Protein AF-A0A835M8T8-F1 (afdb_monomer)

Organism: NCBI:txid261450

Mean predicted aligned error: 12.13 Å

Structure (mmCIF, N/CA/C/O backbone):
data_AF-A0A835M8T8-F1
#
_entry.id   AF-A0A835M8T8-F1
#
loop_
_atom_site.group_PDB
_atom_site.id
_atom_site.type_symbol
_atom_site.label_atom_id
_atom_site.label_alt_id
_atom_site.label_comp_id
_atom_site.label_asym_id
_atom_site.label_entity_id
_atom_site.label_seq_id
_atom_site.pdbx_PDB_ins_code
_atom_site.Cartn_x
_atom_site.Cartn_y
_atom_site.Cartn_z
_atom_site.occupancy
_atom_site.B_iso_or_equiv
_atom_site.auth_seq_id
_atom_site.auth_comp_id
_atom_site.auth_asym_id
_atom_site.auth_atom_id
_atom_site.pdbx_PDB_model_num
ATOM 1 N N . MET A 1 1 ? -33.492 -5.429 -25.763 1.00 31.67 1 MET A N 1
ATOM 2 C CA . MET A 1 1 ? -34.155 -5.190 -24.466 1.00 31.67 1 MET A CA 1
ATOM 3 C C . MET A 1 1 ? -33.951 -6.445 -23.640 1.00 31.67 1 MET A C 1
ATOM 5 O O . MET A 1 1 ? -34.663 -7.420 -23.834 1.00 31.67 1 MET A O 1
ATOM 9 N N . ILE A 1 2 ? -32.862 -6.470 -22.872 1.00 30.17 2 ILE A N 1
ATOM 10 C CA . ILE A 1 2 ? -32.535 -7.574 -21.966 1.00 30.17 2 ILE A CA 1
ATOM 11 C C . ILE A 1 2 ? -33.427 -7.365 -20.745 1.00 30.17 2 ILE A C 1
ATOM 13 O O . ILE A 1 2 ? -33.454 -6.278 -20.181 1.00 30.17 2 ILE A O 1
ATOM 17 N N . ASN A 1 3 ? -34.266 -8.358 -20.479 1.00 30.62 3 ASN A N 1
ATOM 18 C CA . ASN A 1 3 ? -35.438 -8.248 -19.627 1.00 30.62 3 ASN A CA 1
AT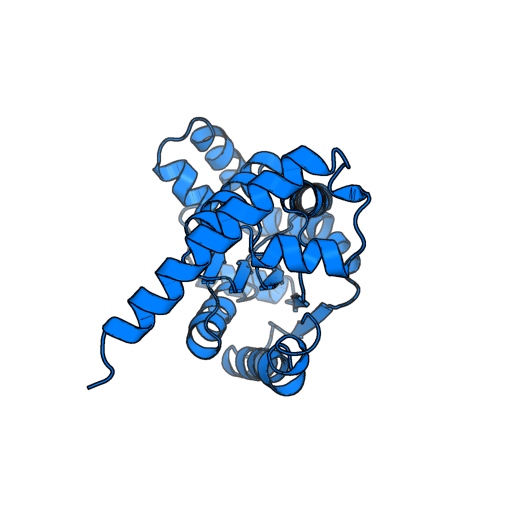OM 19 C C . ASN A 1 3 ? -35.018 -8.320 -18.150 1.00 30.62 3 ASN A C 1
ATOM 21 O O . ASN A 1 3 ? -34.363 -9.285 -17.751 1.00 30.62 3 ASN A O 1
ATOM 25 N N . GLU A 1 4 ? -35.436 -7.333 -17.358 1.00 37.59 4 GLU A N 1
ATOM 26 C CA . GLU A 1 4 ? -35.190 -7.183 -15.910 1.00 37.59 4 GLU A CA 1
ATOM 27 C C . GLU A 1 4 ? -35.618 -8.423 -15.088 1.00 37.59 4 GLU A C 1
ATOM 29 O O . GLU A 1 4 ? -35.107 -8.672 -14.001 1.00 37.59 4 GLU A O 1
ATOM 34 N N . ASN A 1 5 ? -36.444 -9.298 -15.670 1.00 32.41 5 ASN A N 1
ATOM 35 C CA . ASN A 1 5 ? -36.914 -10.547 -15.068 1.00 32.41 5 ASN A CA 1
ATOM 36 C C . ASN A 1 5 ? -35.847 -11.653 -14.898 1.00 32.41 5 ASN A C 1
ATOM 38 O O . ASN A 1 5 ? -36.053 -12.560 -14.098 1.00 32.41 5 ASN A O 1
ATOM 42 N N . MET A 1 6 ? -34.716 -11.633 -15.618 1.00 29.58 6 MET A N 1
ATOM 43 C CA . MET A 1 6 ? -33.673 -12.672 -15.448 1.00 29.58 6 MET A CA 1
ATOM 44 C C . MET A 1 6 ? -32.751 -12.402 -14.250 1.00 29.58 6 MET A C 1
ATOM 46 O O . MET A 1 6 ? -32.175 -13.338 -13.701 1.00 29.58 6 MET A O 1
ATOM 50 N N . VAL A 1 7 ? -32.644 -11.140 -13.821 1.00 38.97 7 VAL A N 1
ATOM 51 C CA . VAL A 1 7 ? -31.888 -10.759 -12.617 1.00 38.97 7 VAL A CA 1
ATOM 52 C C . VAL A 1 7 ? -32.696 -11.107 -11.361 1.00 38.97 7 VAL A C 1
ATOM 54 O O . VAL A 1 7 ? -32.150 -11.657 -10.410 1.00 38.97 7 VAL A O 1
ATOM 57 N N . GLU A 1 8 ? -34.017 -10.908 -11.394 1.00 29.81 8 GLU A N 1
ATOM 58 C CA . GLU A 1 8 ? -34.913 -11.214 -10.268 1.00 29.81 8 GLU A CA 1
ATOM 59 C C . GLU A 1 8 ? -35.077 -12.722 -9.996 1.00 29.81 8 GLU A C 1
ATOM 61 O O . GLU A 1 8 ? -35.212 -13.137 -8.844 1.00 29.81 8 GLU A O 1
ATOM 66 N N . LEU A 1 9 ? -35.026 -13.568 -11.033 1.00 29.98 9 LEU A N 1
ATOM 67 C CA . LEU A 1 9 ? -35.071 -15.026 -10.860 1.00 29.98 9 LEU A CA 1
ATOM 68 C C . LEU A 1 9 ? -33.766 -15.597 -10.281 1.00 29.98 9 LEU A C 1
ATOM 70 O O . LEU A 1 9 ? -33.825 -16.529 -9.482 1.00 29.98 9 LEU A O 1
ATOM 74 N N . ALA A 1 10 ? -32.609 -15.009 -10.603 1.00 33.78 10 ALA A N 1
ATOM 75 C CA . ALA A 1 10 ? -31.329 -15.405 -10.011 1.00 33.78 10 ALA A CA 1
ATOM 76 C C . ALA A 1 10 ? -31.210 -15.011 -8.524 1.00 33.78 10 ALA A C 1
ATOM 78 O O . ALA A 1 10 ? -30.482 -15.660 -7.773 1.00 33.78 10 ALA A O 1
ATOM 79 N N . ASP A 1 11 ? -31.941 -13.980 -8.090 1.00 37.47 11 ASP A N 1
ATOM 80 C CA . ASP A 1 11 ? -31.947 -13.480 -6.710 1.00 37.47 11 ASP A CA 1
ATOM 81 C C . ASP A 1 11 ? -32.922 -14.247 -5.783 1.00 37.47 11 ASP A C 1
ATOM 83 O O . ASP A 1 11 ? -32.757 -14.306 -4.559 1.00 37.47 11 ASP A O 1
ATOM 87 N N . ARG A 1 12 ? -33.941 -14.902 -6.361 1.00 38.03 12 ARG A N 1
ATOM 88 C CA . ARG A 1 12 ? -34.969 -15.650 -5.612 1.00 38.03 12 ARG A CA 1
ATOM 89 C C . ARG A 1 12 ? -34.518 -17.051 -5.180 1.00 38.03 12 ARG A C 1
ATOM 91 O O . ARG A 1 12 ? -34.878 -17.477 -4.081 1.00 38.03 12 ARG A O 1
ATOM 98 N N . ASP A 1 13 ? -33.698 -17.729 -5.987 1.00 48.84 13 ASP A N 1
ATOM 99 C CA . ASP A 1 13 ? -33.141 -19.056 -5.663 1.00 48.84 13 ASP A CA 1
ATOM 100 C C . ASP A 1 13 ? -31.995 -18.992 -4.636 1.00 48.84 13 ASP A C 1
ATOM 102 O O . ASP A 1 13 ? -31.846 -19.899 -3.813 1.00 48.84 13 ASP A O 1
ATOM 106 N N . ARG A 1 14 ? -31.237 -17.885 -4.583 1.00 44.06 14 ARG A N 1
ATOM 107 C CA . ARG A 1 14 ? -30.144 -17.692 -3.607 1.00 44.06 14 ARG A CA 1
ATOM 108 C C . ARG A 1 14 ? -30.633 -17.688 -2.160 1.00 44.06 14 ARG A C 1
ATOM 110 O O . ARG A 1 14 ? -30.008 -18.298 -1.297 1.00 44.06 14 ARG A O 1
ATOM 117 N N . ARG A 1 15 ? -31.797 -17.085 -1.895 1.00 39.06 15 ARG A N 1
ATOM 118 C CA . ARG A 1 15 ? -32.397 -17.037 -0.547 1.00 39.06 15 ARG A CA 1
ATOM 119 C C . ARG A 1 15 ? -32.895 -18.398 -0.056 1.00 39.06 15 ARG A C 1
ATOM 121 O O . ARG A 1 15 ? -32.834 -18.664 1.141 1.00 39.06 15 ARG A O 1
ATOM 128 N N . HIS A 1 16 ? -33.364 -19.265 -0.956 1.00 41.62 16 HIS A N 1
ATOM 129 C CA . HIS A 1 16 ? -33.775 -20.626 -0.592 1.00 41.62 16 HIS A CA 1
ATOM 130 C C . HIS A 1 16 ? -32.568 -21.535 -0.332 1.00 41.62 16 HIS A C 1
ATOM 132 O O . HIS A 1 16 ? -32.590 -22.308 0.622 1.00 41.62 16 HIS A O 1
ATOM 138 N N . ILE A 1 17 ? -31.493 -21.397 -1.112 1.00 46.06 17 ILE A N 1
ATOM 139 C CA . ILE A 1 17 ? -30.249 -22.153 -0.909 1.00 46.06 17 ILE A CA 1
ATOM 140 C C . ILE A 1 17 ? -29.539 -21.710 0.384 1.00 46.06 17 ILE A C 1
ATOM 142 O O . ILE A 1 17 ? -29.095 -22.562 1.156 1.00 46.06 17 ILE A O 1
ATOM 146 N N . ALA A 1 18 ? -29.513 -20.406 0.683 1.00 38.97 18 ALA A N 1
ATOM 147 C CA . ALA A 1 18 ? -28.972 -19.876 1.936 1.00 38.97 18 ALA A CA 1
ATOM 148 C C . ALA A 1 18 ? -29.706 -20.432 3.174 1.00 38.97 18 ALA A C 1
ATOM 150 O O . ALA A 1 18 ? -29.063 -20.847 4.136 1.00 38.97 18 ALA A O 1
ATOM 151 N N . LEU A 1 19 ? -31.044 -20.533 3.137 1.00 42.81 19 LEU A N 1
ATOM 152 C CA . LEU A 1 19 ? -31.828 -21.117 4.237 1.00 42.81 19 LEU A CA 1
ATOM 153 C C . LEU A 1 19 ? -31.544 -22.614 4.451 1.00 42.81 19 LEU A C 1
ATOM 155 O O . LEU A 1 19 ? -31.511 -23.075 5.592 1.00 42.81 19 LEU A O 1
ATOM 159 N N . VAL A 1 20 ? -31.325 -23.372 3.372 1.00 49.31 20 VAL A N 1
ATOM 160 C CA . VAL A 1 20 ? -31.000 -24.809 3.446 1.00 49.31 20 VAL A CA 1
ATOM 161 C C . VAL A 1 20 ? -29.626 -25.037 4.090 1.00 49.31 20 VAL A C 1
ATOM 163 O O . VAL A 1 20 ? -29.446 -26.009 4.822 1.00 49.31 20 VAL A O 1
ATOM 166 N N . LEU A 1 21 ? -28.670 -24.127 3.883 1.00 44.69 21 LEU A N 1
ATOM 167 C CA . LEU A 1 21 ? -27.305 -24.256 4.404 1.00 44.69 21 LEU A CA 1
ATOM 168 C C . LEU A 1 21 ? -27.122 -23.718 5.823 1.00 44.69 21 LEU A C 1
ATOM 170 O O . LEU A 1 21 ? -26.381 -24.333 6.589 1.00 44.69 21 LEU A O 1
ATOM 174 N N . VAL A 1 22 ? -27.852 -22.672 6.226 1.00 48.88 22 VAL A N 1
ATOM 175 C CA . VAL A 1 22 ? -27.933 -22.273 7.646 1.00 48.88 22 VAL A CA 1
ATOM 176 C C . VAL A 1 22 ? -28.482 -23.434 8.488 1.00 48.88 22 VAL A C 1
ATOM 178 O O . VAL A 1 22 ? -27.954 -23.727 9.559 1.00 48.88 22 VAL A O 1
ATOM 181 N N . GLY A 1 23 ? -29.455 -24.185 7.956 1.00 44.62 23 GLY A N 1
ATOM 182 C CA . GLY A 1 23 ? -29.948 -25.415 8.586 1.00 44.62 23 GLY A CA 1
ATOM 183 C C . GLY A 1 23 ? -28.916 -26.552 8.654 1.00 44.62 23 GLY A C 1
ATOM 184 O O . GLY A 1 23 ? -28.945 -27.353 9.585 1.00 44.62 23 GLY A O 1
ATOM 185 N N . LEU A 1 24 ? -27.969 -26.623 7.713 1.00 46.78 24 LEU A N 1
ATOM 186 C CA . LEU A 1 24 ? -26.878 -27.608 7.730 1.00 46.78 24 LEU A CA 1
ATOM 187 C C . LEU A 1 24 ? -25.756 -27.216 8.705 1.00 46.78 24 LEU A C 1
ATOM 189 O O . LEU A 1 24 ? -25.154 -28.089 9.324 1.00 46.78 24 LEU A O 1
ATOM 193 N N . GLN A 1 25 ? -25.510 -25.921 8.899 1.00 43.09 25 GLN A N 1
ATOM 194 C CA . GLN A 1 25 ? -24.526 -25.421 9.861 1.00 43.09 25 GLN A CA 1
ATOM 195 C C . GLN A 1 25 ? -24.929 -25.735 11.316 1.00 43.09 25 GLN A C 1
ATOM 197 O O . GLN A 1 25 ? -24.066 -26.064 12.129 1.00 43.09 25 GLN A O 1
ATOM 202 N N . GLU A 1 26 ? -26.231 -25.735 11.628 1.00 45.81 26 GLU A N 1
ATOM 203 C CA . GLU A 1 26 ? -26.751 -26.211 12.922 1.00 45.81 26 GLU A CA 1
ATOM 204 C C . GLU A 1 26 ? -26.710 -27.743 13.069 1.00 45.81 26 GLU A C 1
ATOM 206 O O . GLU A 1 26 ? -26.568 -28.250 14.182 1.00 45.81 26 GLU A O 1
ATOM 211 N N . LEU A 1 27 ? -26.793 -28.493 11.964 1.00 44.09 27 LEU A N 1
ATOM 212 C CA . LEU A 1 27 ? -26.785 -29.962 11.975 1.00 44.09 27 LEU A CA 1
ATOM 213 C C . LEU A 1 27 ? -25.386 -30.576 12.097 1.00 44.09 27 LEU A C 1
ATOM 215 O O . LEU A 1 27 ? -25.269 -31.682 12.623 1.00 44.09 27 LEU A O 1
ATOM 219 N N . PHE A 1 28 ? -24.339 -29.901 11.610 1.00 48.66 28 PHE A N 1
ATOM 220 C CA . PHE A 1 28 ? -23.009 -30.508 11.525 1.00 48.66 28 PHE A CA 1
ATOM 221 C C . PHE A 1 28 ? -22.078 -30.231 12.699 1.00 48.66 28 PHE A C 1
ATOM 223 O O . PHE A 1 28 ? -21.152 -31.010 12.870 1.00 48.66 28 PHE A O 1
ATOM 230 N N . GLY A 1 29 ? -22.301 -29.211 13.535 1.00 44.00 29 GLY A N 1
ATOM 231 C CA . GLY A 1 29 ? -21.545 -29.016 14.788 1.00 44.00 29 GLY A CA 1
ATOM 232 C C . GLY A 1 29 ? -20.008 -28.985 14.672 1.00 44.00 29 GLY A C 1
ATOM 233 O O . GLY A 1 29 ? -19.320 -28.965 15.691 1.00 44.00 29 GLY A O 1
ATOM 234 N N . GLU A 1 30 ? -19.453 -28.992 13.461 1.00 46.78 30 GLU A N 1
ATOM 235 C CA . GLU A 1 30 ? -18.024 -29.055 13.216 1.00 46.78 30 GLU A CA 1
ATOM 236 C C . GLU A 1 30 ? -17.468 -27.648 13.018 1.00 46.78 30 GLU A C 1
ATOM 238 O O . GLU A 1 30 ? -18.067 -26.791 12.363 1.00 46.78 30 GLU A O 1
ATOM 243 N N . SER A 1 31 ? -16.300 -27.393 13.603 1.00 52.72 31 SER A N 1
ATOM 244 C CA . SER A 1 31 ? -15.591 -26.140 13.399 1.00 52.72 31 SER A CA 1
ATOM 245 C C . SER A 1 31 ? -15.253 -25.981 11.912 1.00 52.72 31 SER A C 1
ATOM 247 O O . SER A 1 31 ? -14.734 -26.892 11.282 1.00 52.72 31 SER A O 1
ATOM 249 N N . PHE A 1 32 ? -15.477 -24.796 11.339 1.00 50.97 32 PHE A N 1
ATOM 250 C CA . PHE A 1 32 ? -15.163 -24.447 9.937 1.00 50.97 32 PHE A CA 1
ATOM 251 C C . PHE A 1 32 ? -13.738 -24.858 9.474 1.00 50.97 32 PHE A C 1
ATOM 253 O O . PHE A 1 32 ? -13.451 -25.031 8.287 1.00 50.97 32 PHE A O 1
ATOM 260 N N . GLN A 1 33 ? -12.827 -25.050 10.429 1.00 48.38 33 GLN A N 1
ATOM 261 C CA . GLN A 1 33 ? -11.452 -25.500 10.230 1.00 48.38 33 GLN A CA 1
ATOM 262 C C . GLN A 1 33 ? -11.313 -26.998 9.880 1.00 48.38 33 GLN A C 1
ATOM 264 O O . GLN A 1 33 ? -10.318 -27.347 9.241 1.00 48.38 33 GLN A O 1
ATOM 269 N N . SER A 1 34 ? -12.274 -27.867 10.225 1.00 46.25 34 SER A N 1
ATOM 270 C CA . SER A 1 34 ? -12.225 -29.317 9.938 1.00 46.25 34 SER A CA 1
ATOM 271 C C . SER A 1 34 ? -12.644 -29.685 8.510 1.00 46.25 34 SER A C 1
ATOM 273 O O . SER A 1 34 ? -12.323 -30.772 8.030 1.00 46.25 34 SER A O 1
ATOM 275 N N . LEU A 1 35 ? -1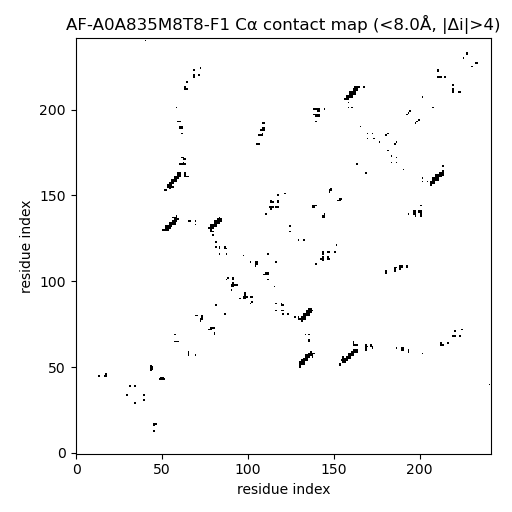3.332 -28.780 7.810 1.00 55.31 35 LEU A N 1
ATOM 276 C CA . LEU A 1 35 ? -13.855 -29.024 6.469 1.00 55.31 35 LEU A CA 1
ATOM 277 C C . LEU A 1 35 ? -12.741 -29.192 5.425 1.00 55.31 35 LEU A C 1
ATOM 279 O O . LEU A 1 35 ? -11.678 -28.570 5.497 1.00 55.31 35 LEU A O 1
ATOM 283 N N . SER A 1 36 ? -13.007 -30.008 4.401 1.00 48.19 36 SER A N 1
ATOM 284 C CA . SER A 1 36 ? -12.110 -30.136 3.248 1.00 48.19 36 SER A CA 1
ATOM 285 C C . SER A 1 36 ? -12.017 -28.807 2.474 1.00 48.19 36 SER A C 1
ATOM 287 O O . SER A 1 36 ? -12.959 -28.012 2.510 1.00 48.19 36 SER A O 1
ATOM 289 N N . PRO A 1 37 ? -10.915 -28.536 1.748 1.00 48.16 37 PRO A N 1
ATOM 290 C CA . PRO A 1 37 ? -10.762 -27.300 0.971 1.00 48.16 37 PRO A CA 1
ATOM 291 C C . PRO A 1 37 ? -11.922 -27.034 -0.004 1.00 48.16 37 PRO A C 1
ATOM 293 O O . PRO A 1 37 ? -12.397 -25.908 -0.096 1.00 48.16 37 PRO A O 1
ATOM 296 N N . LEU A 1 38 ? -12.432 -28.085 -0.655 1.00 48.69 38 LEU A N 1
ATOM 297 C CA . LEU A 1 38 ? -13.573 -28.015 -1.575 1.00 48.69 38 LEU A CA 1
ATOM 298 C C . LEU A 1 38 ? -14.889 -27.687 -0.852 1.00 48.69 38 LEU A C 1
ATOM 300 O O . LEU A 1 38 ? -15.659 -26.855 -1.321 1.00 48.69 38 LEU A O 1
ATOM 304 N N . ALA A 1 39 ? -15.131 -28.292 0.316 1.00 51.34 39 ALA A N 1
ATOM 305 C CA . ALA A 1 39 ? -16.320 -28.008 1.121 1.00 51.34 39 ALA A CA 1
ATOM 306 C C . ALA A 1 39 ? -16.290 -26.588 1.705 1.00 51.34 39 ALA A C 1
ATOM 308 O O . ALA A 1 39 ? -17.320 -25.919 1.730 1.00 51.34 39 ALA A O 1
ATOM 309 N N . ARG A 1 40 ? -15.107 -26.104 2.113 1.00 54.59 40 ARG A N 1
ATOM 310 C CA . ARG A 1 40 ? -14.916 -24.700 2.497 1.00 54.59 40 ARG A CA 1
ATOM 311 C C . ARG A 1 40 ? -15.250 -23.770 1.349 1.00 54.59 40 ARG A C 1
ATOM 313 O O . ARG A 1 40 ? -16.028 -22.856 1.569 1.00 54.59 40 ARG A O 1
ATOM 320 N N . CYS A 1 41 ? -14.717 -24.028 0.155 1.00 47.47 41 CYS A N 1
ATOM 321 C CA . CYS A 1 41 ? -14.978 -23.206 -1.021 1.00 47.47 41 CYS A CA 1
ATOM 322 C C . CYS A 1 41 ? -16.472 -23.141 -1.349 1.00 47.47 41 CYS A C 1
ATOM 324 O O . CYS A 1 41 ? -17.005 -22.048 -1.479 1.00 47.47 41 CYS A O 1
ATOM 326 N N . LEU A 1 42 ? -17.166 -24.285 -1.375 1.00 51.00 42 LEU A N 1
ATOM 327 C CA . LEU A 1 42 ? -18.600 -24.344 -1.669 1.00 51.00 42 LEU A CA 1
ATOM 328 C C . LEU A 1 42 ? -19.452 -23.606 -0.619 1.00 51.00 42 LEU A C 1
ATOM 330 O O . LEU A 1 42 ? -20.401 -22.918 -0.981 1.00 51.00 42 LEU A O 1
ATOM 334 N N . LEU A 1 43 ? -19.104 -23.695 0.673 1.00 52.00 43 LEU A N 1
ATOM 335 C CA . LEU A 1 43 ? -19.737 -22.876 1.718 1.00 52.00 43 LEU A CA 1
ATOM 336 C C . LEU A 1 43 ? -19.394 -21.383 1.573 1.00 52.00 43 LEU A C 1
ATOM 338 O O . LEU A 1 43 ? -20.250 -20.541 1.828 1.00 52.00 43 LEU A O 1
ATOM 342 N N . CYS A 1 44 ? -18.172 -21.057 1.146 1.00 46.53 44 CYS A N 1
ATOM 343 C CA . CYS A 1 44 ? -17.687 -19.695 0.899 1.00 46.53 44 CYS A CA 1
ATOM 344 C C . CYS A 1 44 ? -18.461 -19.021 -0.243 1.00 46.53 44 CYS A C 1
ATOM 346 O O . CYS A 1 44 ? -18.897 -17.889 -0.089 1.00 46.53 44 CYS A O 1
ATOM 348 N N . THR A 1 45 ? -18.705 -19.732 -1.352 1.00 48.25 45 THR A N 1
ATOM 349 C CA . THR A 1 45 ? -19.444 -19.218 -2.522 1.00 48.25 45 THR A CA 1
ATOM 350 C C . THR A 1 45 ? -20.913 -18.912 -2.215 1.00 48.25 45 THR A C 1
ATOM 352 O O . THR A 1 45 ? -21.554 -18.158 -2.941 1.00 48.25 45 THR A O 1
ATOM 355 N N . ILE A 1 46 ? -21.465 -19.520 -1.163 1.00 50.22 46 ILE A N 1
ATOM 356 C CA . ILE A 1 46 ? -22.881 -19.402 -0.787 1.00 50.22 46 ILE A CA 1
ATOM 357 C C . ILE A 1 46 ? -23.075 -18.472 0.424 1.00 50.22 46 ILE A C 1
ATOM 359 O O . ILE A 1 46 ? -24.179 -18.007 0.701 1.00 50.22 46 ILE A O 1
ATOM 363 N N . CYS A 1 47 ? -21.995 -18.172 1.139 1.00 46.12 47 CYS A N 1
ATOM 364 C CA . CYS A 1 47 ? -21.970 -17.236 2.243 1.00 46.12 47 CYS A CA 1
ATOM 365 C C . CYS A 1 47 ? -21.576 -15.853 1.707 1.00 46.12 47 CYS A C 1
ATOM 367 O O . CYS A 1 47 ? -20.398 -15.592 1.477 1.00 46.12 47 CYS A O 1
ATOM 369 N N . ASP A 1 48 ? -22.541 -14.936 1.573 1.00 45.88 48 ASP A N 1
ATOM 370 C CA . ASP A 1 48 ? -22.296 -13.521 1.216 1.00 45.88 48 ASP A CA 1
ATOM 371 C C . ASP A 1 48 ? -21.304 -12.811 2.176 1.00 45.88 48 ASP A C 1
ATOM 373 O O . ASP A 1 48 ? -20.850 -11.704 1.910 1.00 45.88 48 ASP A O 1
ATOM 377 N N . GLN A 1 49 ? -20.923 -13.441 3.295 1.00 43.34 49 GLN A N 1
ATOM 378 C CA . GLN A 1 49 ? -19.909 -12.961 4.246 1.00 43.34 49 GLN A CA 1
ATOM 379 C C . GLN A 1 49 ? -18.495 -13.512 3.992 1.00 43.34 49 GLN A C 1
ATOM 381 O O . GLN A 1 49 ? -17.596 -13.303 4.807 1.00 43.34 49 GLN A O 1
ATOM 386 N N . CYS A 1 50 ? -18.286 -14.222 2.886 1.00 43.78 50 CYS A N 1
ATOM 387 C CA . CYS A 1 50 ? -17.071 -14.983 2.613 1.00 43.78 50 CYS A CA 1
ATOM 388 C C . CYS A 1 50 ? -16.574 -14.832 1.166 1.00 43.78 50 CYS A C 1
ATOM 390 O O . CYS A 1 50 ? -15.843 -15.690 0.678 1.00 43.78 50 CYS A O 1
ATOM 392 N N . ALA A 1 51 ? -16.929 -13.744 0.475 1.00 50.25 51 ALA A N 1
ATOM 393 C CA . ALA A 1 51 ? -16.298 -13.405 -0.796 1.00 50.25 51 ALA A CA 1
ATOM 394 C C . ALA A 1 51 ? -14.798 -13.143 -0.559 1.00 50.25 51 ALA A C 1
ATOM 396 O O . ALA A 1 51 ? -14.387 -12.057 -0.149 1.00 50.25 51 ALA A O 1
ATOM 397 N N . ILE A 1 52 ? -13.975 -14.175 -0.751 1.00 55.25 52 ILE A N 1
ATOM 398 C CA . ILE A 1 52 ? -12.519 -14.060 -0.778 1.00 55.25 52 ILE A CA 1
ATOM 399 C C . ILE A 1 52 ? -12.196 -13.218 -2.010 1.00 55.25 52 ILE A C 1
ATOM 401 O O . ILE A 1 52 ? -12.313 -13.693 -3.138 1.00 55.25 52 ILE A O 1
ATOM 405 N N . GLY A 1 53 ? -11.863 -11.949 -1.789 1.00 69.38 53 GLY A N 1
ATOM 406 C CA . GLY A 1 53 ? -11.502 -11.051 -2.874 1.00 69.38 53 GLY A CA 1
ATOM 407 C C . GLY A 1 53 ? -10.176 -11.461 -3.519 1.00 69.38 53 GLY A C 1
ATOM 408 O O . GLY A 1 53 ? -9.266 -11.939 -2.844 1.00 69.38 53 GLY A O 1
ATOM 409 N N . PHE A 1 54 ? -10.048 -11.241 -4.822 1.00 83.69 54 PHE A N 1
ATOM 410 C CA . PHE A 1 54 ? -8.797 -11.351 -5.558 1.00 83.69 54 PHE A CA 1
ATOM 411 C C . PHE A 1 54 ? -7.916 -10.135 -5.236 1.00 83.69 54 PHE A C 1
ATOM 413 O O . PHE A 1 54 ? -8.179 -9.024 -5.709 1.00 83.69 54 PHE A O 1
ATOM 420 N N . ILE A 1 55 ? -6.892 -10.323 -4.396 1.00 89.00 55 ILE A N 1
ATOM 421 C CA . ILE A 1 55 ? -6.079 -9.222 -3.851 1.00 89.00 55 ILE A CA 1
ATOM 422 C C . ILE A 1 55 ? -4.679 -9.203 -4.459 1.00 89.00 55 ILE A C 1
ATOM 424 O O . ILE A 1 55 ? -3.925 -10.166 -4.341 1.00 89.00 55 ILE A O 1
ATOM 428 N N . GLY A 1 56 ? -4.302 -8.055 -5.019 1.00 91.75 56 GLY A N 1
ATOM 429 C CA . GLY A 1 56 ? -2.928 -7.722 -5.384 1.00 91.75 56 GLY A CA 1
ATOM 430 C C . GLY A 1 56 ? -2.324 -6.677 -4.451 1.00 91.75 56 GLY A C 1
ATOM 431 O O . GLY A 1 56 ? -2.992 -5.709 -4.082 1.00 91.75 56 GLY A O 1
ATOM 432 N N . LEU A 1 57 ? -1.045 -6.828 -4.104 1.00 93.94 57 LEU A N 1
ATOM 433 C CA . LEU A 1 57 ? -0.308 -5.821 -3.333 1.00 93.94 57 LEU A CA 1
ATOM 434 C C . LEU A 1 57 ? 0.625 -5.009 -4.223 1.00 93.94 57 LEU A C 1
ATOM 436 O O . LEU A 1 57 ? 1.412 -5.564 -4.991 1.00 93.94 57 LEU A O 1
ATOM 440 N N . PHE A 1 58 ? 0.580 -3.688 -4.071 1.00 93.81 58 PHE A N 1
ATOM 441 C CA . PHE A 1 58 ? 1.504 -2.756 -4.711 1.00 93.81 58 PHE A CA 1
ATOM 442 C C . PHE A 1 58 ? 2.415 -2.168 -3.638 1.00 93.81 58 PHE A C 1
ATOM 444 O O . PHE A 1 58 ? 2.006 -1.343 -2.814 1.00 93.81 58 PHE A O 1
ATOM 451 N N . VAL A 1 59 ? 3.675 -2.600 -3.646 1.00 92.81 59 VAL A N 1
ATOM 452 C CA . VAL A 1 59 ? 4.648 -2.237 -2.616 1.00 92.81 59 VAL A CA 1
ATOM 453 C C . VAL A 1 59 ? 5.811 -1.483 -3.244 1.00 92.81 59 VAL A C 1
ATOM 455 O O . VAL A 1 59 ? 6.275 -1.805 -4.329 1.00 92.81 59 VAL A O 1
ATOM 458 N N . GLY A 1 60 ? 6.290 -0.451 -2.561 1.00 91.31 60 GLY A N 1
ATOM 459 C CA . GLY A 1 60 ? 7.416 0.354 -3.018 1.00 91.31 60 GLY A CA 1
ATOM 460 C C . GLY A 1 60 ? 7.613 1.578 -2.139 1.00 91.31 60 GLY A C 1
ATOM 461 O O . GLY A 1 60 ? 6.673 2.050 -1.479 1.00 91.31 60 GLY A O 1
ATOM 462 N N . GLY A 1 61 ? 8.829 2.118 -2.154 1.00 88.62 61 GLY A N 1
ATOM 463 C CA . GLY A 1 61 ? 9.196 3.281 -1.353 1.00 88.62 61 GLY A CA 1
ATOM 464 C C . GLY A 1 61 ? 8.364 4.533 -1.681 1.00 88.62 61 GLY A C 1
ATOM 465 O O . GLY A 1 61 ? 7.602 4.564 -2.661 1.00 88.62 61 GLY A O 1
ATOM 466 N N . PRO A 1 62 ? 8.421 5.580 -0.843 1.00 84.38 62 PRO A N 1
ATOM 467 C CA . PRO A 1 62 ? 7.750 6.845 -1.132 1.00 84.38 62 PRO A CA 1
ATOM 468 C C . PRO A 1 62 ? 8.313 7.469 -2.420 1.00 84.38 62 PRO A C 1
ATOM 470 O O . PRO A 1 62 ? 9.513 7.669 -2.524 1.00 84.38 62 PRO A O 1
ATOM 473 N N . GLY A 1 63 ? 7.458 7.812 -3.386 1.00 82.12 63 GLY A N 1
ATOM 474 C CA . GLY A 1 63 ? 7.887 8.415 -4.660 1.00 82.12 63 GLY A CA 1
ATOM 475 C C . GLY A 1 63 ? 8.135 7.436 -5.810 1.00 82.12 63 GLY A C 1
ATOM 476 O O . GLY A 1 63 ? 8.300 7.873 -6.937 1.00 82.12 63 GLY A O 1
ATOM 477 N N . SER A 1 64 ? 8.044 6.124 -5.570 1.00 87.50 64 SER A N 1
ATOM 478 C CA . SER A 1 64 ? 8.197 5.062 -6.590 1.00 87.50 64 SER A CA 1
ATOM 479 C C . SER A 1 64 ? 7.106 5.016 -7.679 1.00 87.50 64 SER A C 1
ATOM 481 O O . SER A 1 64 ? 7.081 4.102 -8.493 1.00 87.50 64 SER A O 1
ATOM 483 N N . GLY A 1 65 ? 6.143 5.943 -7.682 1.00 86.25 65 GLY A N 1
ATOM 484 C CA . GLY A 1 65 ? 5.093 5.999 -8.709 1.00 86.25 65 GLY A CA 1
ATOM 485 C C . GLY A 1 65 ? 3.993 4.928 -8.619 1.00 86.25 65 GLY A C 1
ATOM 486 O O . GLY A 1 65 ? 3.117 4.907 -9.480 1.00 86.25 65 GLY A O 1
ATOM 487 N N . LYS A 1 66 ? 3.975 4.082 -7.579 1.00 89.06 66 LYS A N 1
ATOM 488 C CA . LYS A 1 66 ? 2.964 3.018 -7.399 1.00 89.06 66 LYS A CA 1
ATOM 489 C C . LYS A 1 66 ? 1.509 3.497 -7.497 1.00 89.06 66 LYS A C 1
ATOM 491 O O . LYS A 1 66 ? 0.735 2.889 -8.223 1.00 89.06 66 LYS A O 1
ATOM 496 N N . GLY A 1 67 ? 1.165 4.635 -6.885 1.00 85.94 67 GLY A N 1
ATOM 497 C CA . GLY A 1 67 ? -0.193 5.193 -6.956 1.00 85.94 67 GLY A CA 1
ATOM 498 C C . GLY A 1 67 ? -0.616 5.560 -8.383 1.00 85.94 67 GLY A C 1
ATOM 499 O O . GLY A 1 67 ? -1.743 5.283 -8.778 1.00 85.94 67 GLY A O 1
ATOM 500 N N . THR A 1 68 ? 0.306 6.096 -9.192 1.00 88.69 68 THR A N 1
ATOM 501 C CA . THR A 1 68 ? 0.065 6.361 -10.621 1.00 88.69 68 THR A CA 1
ATOM 502 C C . THR A 1 68 ? -0.240 5.069 -11.373 1.00 88.69 68 THR A C 1
ATOM 504 O O . THR A 1 68 ? -1.143 5.036 -12.200 1.00 88.69 68 THR A O 1
ATOM 507 N N . GLN A 1 69 ? 0.489 3.994 -11.071 1.00 89.75 69 GLN A N 1
ATOM 508 C CA . GLN A 1 69 ? 0.295 2.698 -11.720 1.00 89.75 69 GLN A CA 1
ATOM 509 C C . GLN A 1 69 ? -0.993 2.004 -11.247 1.00 89.75 69 GLN A C 1
ATOM 511 O O . GLN A 1 69 ? -1.669 1.385 -12.066 1.00 89.75 69 GLN A O 1
ATOM 516 N N . CYS A 1 70 ? -1.384 2.158 -9.975 1.00 88.25 70 CYS A N 1
ATOM 517 C CA . CYS A 1 70 ? -2.663 1.668 -9.451 1.00 88.25 70 CYS A CA 1
ATOM 518 C C . CYS A 1 70 ? -3.851 2.240 -10.229 1.00 88.25 70 CYS A C 1
ATOM 520 O O . CYS A 1 70 ? -4.701 1.468 -10.667 1.00 88.25 70 CYS A O 1
ATOM 522 N N . THR A 1 71 ? -3.895 3.562 -10.443 1.00 87.44 71 THR A N 1
ATOM 523 C CA . THR A 1 71 ? -4.977 4.215 -11.205 1.00 87.44 71 THR A CA 1
ATOM 524 C C . THR A 1 71 ? -5.136 3.582 -12.580 1.00 87.44 71 THR A C 1
ATOM 526 O O . THR A 1 71 ? -6.236 3.193 -12.967 1.00 87.44 71 THR A O 1
ATOM 529 N N . THR A 1 72 ? -4.028 3.386 -13.292 1.00 83.81 72 THR A N 1
ATOM 530 C CA . THR A 1 72 ? -4.085 2.808 -14.632 1.00 83.81 72 THR A CA 1
ATOM 531 C C . THR A 1 72 ? -4.549 1.352 -14.614 1.00 83.81 72 THR A C 1
ATOM 533 O O . THR A 1 72 ? -5.287 0.933 -15.504 1.00 83.81 72 THR A O 1
ATOM 536 N N . VAL A 1 73 ? -4.152 0.561 -13.611 1.00 87.44 73 VAL A N 1
ATOM 537 C CA . VAL A 1 73 ? -4.590 -0.840 -13.497 1.00 87.44 73 VAL A CA 1
ATOM 538 C C . VAL A 1 73 ? -6.075 -0.942 -13.149 1.00 87.44 73 VAL A C 1
ATOM 540 O O . VAL A 1 73 ? -6.770 -1.774 -13.730 1.00 87.44 73 VAL A O 1
ATOM 543 N N . VAL A 1 74 ? -6.584 -0.074 -12.272 1.00 88.56 74 VAL A N 1
ATOM 544 C CA . VAL A 1 74 ? -8.024 0.037 -11.982 1.00 88.56 74 VAL A CA 1
ATOM 545 C C . VAL A 1 74 ? -8.818 0.267 -13.266 1.00 88.56 74 VAL A C 1
ATOM 547 O O . VAL A 1 74 ? -9.731 -0.500 -13.565 1.00 88.56 74 VAL A O 1
ATOM 550 N N . GLU A 1 75 ? -8.420 1.262 -14.063 1.00 87.38 75 GLU A N 1
ATOM 551 C CA . GLU A 1 75 ? -9.114 1.633 -15.303 1.00 87.38 75 GLU A CA 1
ATOM 552 C C . GLU A 1 75 ? -9.139 0.504 -16.344 1.00 87.38 75 GLU A C 1
ATOM 554 O O . GLU A 1 75 ? -10.121 0.355 -17.069 1.00 87.38 75 GLU A O 1
ATOM 559 N N . HIS A 1 76 ? -8.071 -0.295 -16.434 1.00 86.00 76 HIS A N 1
ATOM 560 C CA . HIS A 1 76 ? -7.921 -1.304 -17.488 1.00 86.00 76 HIS A CA 1
ATOM 561 C C . HIS A 1 76 ? -8.385 -2.708 -17.090 1.00 86.00 76 HIS A C 1
ATOM 563 O O . HIS A 1 76 ? -8.723 -3.498 -17.972 1.00 86.00 76 HIS A O 1
ATOM 569 N N . PHE A 1 77 ? -8.370 -3.042 -15.797 1.00 86.00 77 PHE A N 1
ATOM 570 C CA . PHE A 1 77 ? -8.561 -4.418 -15.321 1.00 86.00 77 PHE A CA 1
ATOM 571 C C . PHE A 1 77 ? -9.681 -4.573 -14.281 1.00 86.00 77 PHE A C 1
ATOM 573 O O . PHE A 1 77 ? -9.943 -5.691 -13.835 1.00 86.00 77 PHE A O 1
ATOM 580 N N . GLY A 1 78 ? -10.374 -3.486 -13.923 1.00 87.44 78 GLY A N 1
ATOM 581 C CA . GLY A 1 78 ? -11.583 -3.538 -13.094 1.00 87.44 78 GLY A CA 1
ATOM 582 C C . GLY A 1 78 ? -11.328 -3.829 -11.614 1.00 87.44 78 GLY A C 1
ATOM 583 O O . GLY A 1 78 ? -12.194 -4.383 -10.944 1.00 87.44 78 GLY A O 1
ATOM 584 N N . PHE A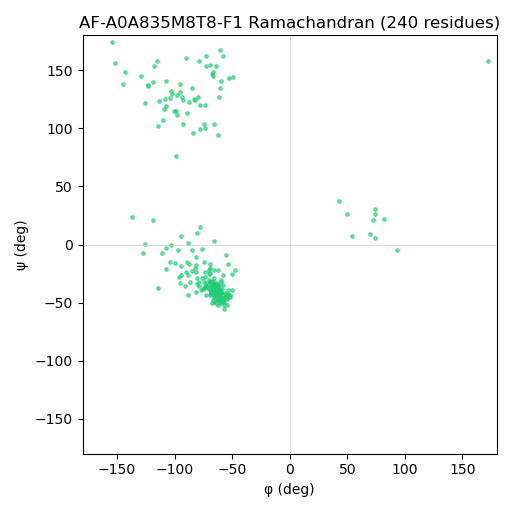 1 79 ? -10.147 -3.488 -11.100 1.00 91.00 79 PHE A N 1
ATOM 585 C CA . PHE A 1 79 ? -9.872 -3.528 -9.661 1.00 91.00 79 PHE A CA 1
ATOM 586 C C . PHE A 1 79 ? -10.462 -2.316 -8.936 1.00 91.00 79 PHE A C 1
ATOM 588 O O . PHE A 1 79 ? -10.606 -1.246 -9.518 1.00 91.00 79 PHE A O 1
ATOM 595 N N . THR A 1 80 ? -10.684 -2.450 -7.634 1.00 93.31 80 THR A N 1
ATOM 596 C CA . THR A 1 80 ? -10.830 -1.336 -6.694 1.00 93.31 80 THR A CA 1
ATOM 597 C C . THR A 1 80 ? -9.469 -1.025 -6.069 1.00 93.31 80 THR A C 1
ATOM 599 O O . THR A 1 80 ? -8.804 -1.911 -5.532 1.00 93.31 80 THR A O 1
ATOM 602 N N . HIS A 1 81 ? -9.035 0.235 -6.125 1.00 94.19 81 HIS A N 1
ATOM 603 C CA . HIS A 1 81 ? -7.794 0.673 -5.481 1.00 94.19 81 HIS A CA 1
ATOM 604 C C . HIS A 1 81 ? -8.045 1.081 -4.028 1.00 94.19 81 HIS A C 1
ATOM 606 O O . HIS A 1 81 ? -8.815 2.000 -3.757 1.00 94.19 81 HIS A O 1
ATOM 612 N N . LEU A 1 82 ? -7.340 0.426 -3.108 1.00 95.06 82 LEU A N 1
ATOM 613 C CA . LEU A 1 82 ? -7.350 0.699 -1.677 1.00 95.06 82 LEU A CA 1
ATOM 614 C C . LEU A 1 82 ? -5.968 1.195 -1.240 1.00 95.06 82 LEU A C 1
ATOM 616 O O . LEU A 1 82 ? -5.030 0.420 -1.057 1.00 95.06 82 LEU A O 1
ATOM 620 N N . SER A 1 83 ? -5.830 2.503 -1.048 1.00 94.19 83 SER A N 1
ATOM 621 C CA . SER A 1 83 ? -4.596 3.101 -0.528 1.00 94.19 83 SER A CA 1
ATOM 622 C C . SER A 1 83 ? -4.646 3.152 0.995 1.00 94.19 83 SER A C 1
ATOM 624 O O . SER A 1 83 ? -5.403 3.932 1.576 1.00 94.19 83 SER A O 1
ATOM 626 N N . ALA A 1 8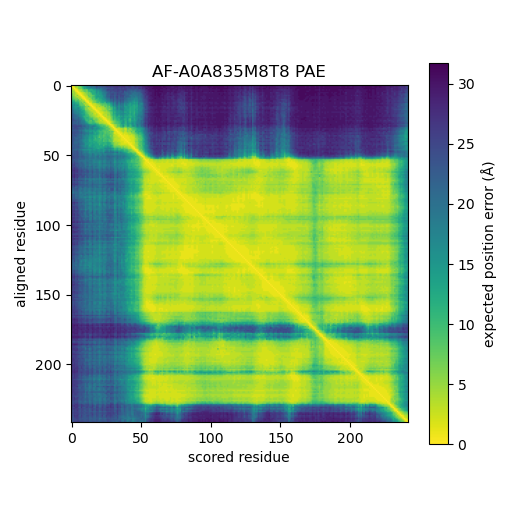4 ? -3.786 2.378 1.666 1.00 93.50 84 ALA A N 1
ATOM 627 C CA . ALA A 1 84 ? -3.722 2.373 3.132 1.00 93.50 84 ALA A CA 1
ATOM 628 C C . ALA A 1 84 ? -3.434 3.777 3.694 1.00 93.50 84 ALA A C 1
ATOM 630 O O . ALA A 1 84 ? -3.952 4.172 4.734 1.00 93.50 84 ALA A O 1
ATOM 631 N N . GLY A 1 85 ? -2.627 4.567 2.979 1.00 90.75 85 GLY A N 1
ATOM 632 C CA . GLY A 1 85 ? -2.347 5.945 3.366 1.00 90.75 85 GLY A CA 1
ATOM 633 C C . GLY A 1 85 ? -3.556 6.875 3.235 1.00 90.75 85 GLY A C 1
ATOM 634 O O . GLY A 1 85 ? -3.678 7.789 4.045 1.00 90.75 85 GLY A O 1
ATOM 635 N N . ASP A 1 86 ? -4.402 6.695 2.216 1.00 92.25 86 ASP A N 1
ATOM 636 C CA . ASP A 1 86 ? -5.611 7.513 2.037 1.00 92.25 86 ASP A CA 1
ATOM 637 C C . ASP A 1 86 ? -6.685 7.154 3.057 1.00 92.25 86 ASP A C 1
ATOM 639 O O . ASP A 1 86 ? -7.183 8.062 3.715 1.00 92.25 86 ASP A O 1
ATOM 643 N N . LEU A 1 87 ? -6.910 5.861 3.308 1.00 95.50 87 LEU A N 1
ATOM 644 C CA . LEU A 1 87 ? -7.824 5.391 4.354 1.00 95.50 87 LEU A CA 1
ATOM 645 C C . LEU A 1 87 ? -7.472 5.977 5.730 1.00 95.50 87 LEU A C 1
ATOM 647 O O . LEU A 1 87 ? -8.333 6.475 6.449 1.00 95.50 87 LEU A O 1
ATOM 651 N N . LEU A 1 88 ? -6.182 6.008 6.082 1.00 95.00 88 LEU A N 1
ATOM 652 C CA . LEU A 1 88 ? -5.718 6.644 7.320 1.00 95.00 88 LEU A CA 1
ATOM 653 C C . LEU A 1 88 ? -5.981 8.161 7.341 1.00 95.00 88 LEU A C 1
ATOM 655 O O . LEU A 1 88 ? -6.327 8.720 8.380 1.00 95.00 88 LEU A O 1
ATOM 659 N N . ARG A 1 89 ? -5.816 8.854 6.206 1.00 92.81 89 ARG A N 1
ATOM 660 C CA . ARG A 1 89 ? -6.105 10.297 6.096 1.00 92.81 89 ARG A CA 1
ATOM 661 C C . ARG A 1 89 ? -7.600 10.593 6.170 1.00 92.81 89 ARG A C 1
ATOM 663 O O . ARG A 1 89 ? -7.978 11.632 6.706 1.00 92.81 89 ARG A O 1
ATOM 670 N N . GLU A 1 90 ? -8.434 9.724 5.626 1.00 95.19 90 GLU A N 1
ATOM 671 C CA . GLU A 1 90 ? -9.890 9.811 5.721 1.00 95.19 90 GLU A CA 1
ATOM 672 C C . GLU A 1 90 ? -10.359 9.600 7.161 1.00 95.19 90 GLU A C 1
ATOM 674 O O . GLU A 1 90 ? -11.170 10.387 7.647 1.00 95.19 90 GLU A O 1
ATOM 679 N N . ASP A 1 91 ? -9.761 8.651 7.885 1.00 96.00 91 ASP A N 1
ATOM 680 C CA . ASP A 1 91 ? -10.052 8.421 9.304 1.00 96.00 91 ASP A CA 1
ATOM 681 C C . ASP A 1 91 ? -9.649 9.613 10.198 1.00 96.00 91 ASP A C 1
ATOM 683 O O . ASP A 1 91 ? -10.356 9.971 11.140 1.00 96.00 91 ASP A O 1
ATOM 687 N N . ILE A 1 92 ? -8.561 10.321 9.860 1.00 94.75 92 ILE A N 1
ATOM 688 C CA . ILE A 1 92 ? -8.233 11.608 10.503 1.00 94.75 92 ILE A CA 1
ATOM 689 C C . ILE A 1 92 ? -9.337 12.643 10.239 1.00 94.75 92 ILE A C 1
ATOM 691 O O . ILE A 1 92 ? -9.773 13.334 11.160 1.00 94.75 92 ILE A O 1
ATOM 695 N N . LYS A 1 93 ? -9.779 12.778 8.981 1.00 94.81 93 LYS A N 1
ATOM 696 C CA . LYS A 1 93 ? -10.782 13.778 8.575 1.00 94.81 93 LYS A CA 1
ATOM 697 C C . LYS A 1 93 ? -12.161 13.509 9.174 1.00 94.81 93 LYS A C 1
ATOM 699 O O . LYS A 1 93 ? -12.889 14.465 9.427 1.00 94.81 93 LYS A O 1
ATOM 704 N N . SER A 1 94 ? -12.513 12.244 9.400 1.00 94.94 94 SER A N 1
ATOM 705 C CA . SER A 1 94 ? -13.786 11.858 10.017 1.00 94.94 94 SER A CA 1
ATOM 706 C C . SER A 1 94 ? -13.868 12.239 11.500 1.00 94.94 94 SER A C 1
ATOM 708 O O . SER A 1 94 ? -14.962 12.290 12.059 1.00 94.94 94 SER A O 1
ATOM 710 N N . GLY A 1 95 ? -12.728 12.541 12.137 1.00 92.50 95 GLY A N 1
ATOM 711 C CA . GLY A 1 95 ? -12.659 12.823 13.568 1.00 92.50 95 GLY A CA 1
ATOM 712 C C . GLY A 1 95 ? -12.803 11.563 14.423 1.00 92.50 95 GLY A C 1
ATOM 713 O O . GLY A 1 95 ? -13.341 11.636 15.529 1.00 92.50 95 GLY A O 1
ATOM 714 N N . SER A 1 96 ? -12.357 10.410 13.910 1.00 94.62 96 SER A N 1
ATOM 715 C CA . SER A 1 96 ? -12.404 9.136 14.630 1.00 94.62 96 SER A CA 1
ATOM 716 C C . SER A 1 96 ? -11.647 9.199 15.967 1.00 94.62 96 SER A C 1
ATOM 718 O O . SER A 1 96 ? -10.767 10.039 16.180 1.00 94.62 96 SER A O 1
ATOM 720 N N . ALA A 1 97 ? -11.920 8.244 16.862 1.00 94.12 97 ALA A N 1
ATOM 721 C CA . ALA A 1 97 ? -11.173 8.105 18.115 1.00 94.12 97 ALA A CA 1
ATOM 722 C C . ALA A 1 97 ? -9.656 7.905 17.897 1.00 94.12 97 ALA A C 1
ATOM 724 O O . ALA A 1 97 ? -8.857 8.281 18.755 1.00 94.12 97 ALA A O 1
ATOM 725 N N . ASN A 1 98 ? -9.256 7.349 16.746 1.00 94.25 98 ASN A N 1
ATOM 726 C CA . ASN A 1 98 ? -7.856 7.130 16.384 1.00 94.25 98 ASN A CA 1
ATOM 727 C C . ASN A 1 98 ? -7.231 8.325 15.648 1.00 94.25 98 ASN A C 1
ATOM 729 O O . ASN A 1 98 ? -6.004 8.402 15.576 1.00 94.25 98 ASN A O 1
ATOM 733 N N . GLY A 1 99 ? -8.030 9.272 15.141 1.00 94.88 99 GLY A N 1
ATOM 734 C CA . GLY A 1 99 ? -7.581 10.338 14.240 1.00 94.88 99 GLY A CA 1
ATOM 735 C C . GLY A 1 99 ? -6.371 11.124 14.755 1.00 94.88 99 GLY A C 1
ATOM 736 O O . GLY A 1 99 ? -5.391 11.296 14.034 1.00 94.88 99 GLY A O 1
ATOM 737 N N . THR A 1 100 ? -6.368 11.521 16.032 1.00 95.44 100 THR A N 1
ATOM 738 C CA . THR A 1 100 ? -5.229 12.236 16.645 1.00 95.44 100 THR A CA 1
ATOM 739 C C . THR A 1 100 ? -3.951 11.390 16.674 1.00 95.44 100 THR A C 1
ATOM 741 O O . THR A 1 100 ? -2.861 11.895 16.401 1.00 95.44 100 THR A O 1
ATOM 744 N N . MET A 1 101 ? -4.063 10.097 16.996 1.00 96.62 101 MET A N 1
ATOM 745 C CA . MET A 1 101 ? -2.920 9.178 17.023 1.00 96.62 101 MET A CA 1
ATOM 746 C C . MET A 1 101 ? -2.364 8.970 15.612 1.00 96.62 101 MET A C 1
ATOM 748 O O . MET A 1 101 ? -1.163 9.146 15.399 1.00 96.62 101 MET A O 1
ATOM 752 N N . ILE A 1 102 ? -3.241 8.705 14.641 1.00 95.75 102 ILE A N 1
ATOM 753 C CA . ILE A 1 102 ? -2.870 8.526 13.234 1.00 95.75 102 ILE A CA 1
ATOM 754 C C . ILE A 1 102 ? -2.161 9.779 12.706 1.00 95.75 102 ILE A C 1
ATOM 756 O O . ILE A 1 102 ? -1.090 9.675 12.105 1.00 95.75 102 ILE A O 1
ATOM 760 N N . GLN A 1 103 ? -2.707 10.970 12.975 1.00 93.88 103 GLN A N 1
ATOM 761 C CA . GLN A 1 103 ? -2.129 12.238 12.528 1.00 93.88 103 GLN A CA 1
ATOM 762 C C . GLN A 1 103 ? -0.697 12.432 13.039 1.00 93.88 103 GLN A C 1
ATOM 764 O O . GLN A 1 103 ? 0.192 12.784 12.260 1.00 93.88 103 GLN A O 1
ATOM 769 N N . ASN A 1 104 ? -0.457 12.180 14.328 1.00 93.94 104 ASN A N 1
ATOM 770 C CA . ASN A 1 104 ? 0.870 12.329 14.924 1.00 93.94 104 ASN A CA 1
ATOM 771 C C . ASN A 1 104 ? 1.872 11.329 14.335 1.00 93.94 104 ASN A C 1
ATOM 773 O O . ASN A 1 104 ? 2.984 11.708 13.974 1.00 93.94 104 ASN A O 1
ATOM 777 N N . MET A 1 105 ? 1.470 10.067 14.170 1.00 92.75 105 MET A N 1
ATOM 778 C CA . MET A 1 105 ? 2.351 9.030 13.628 1.00 92.75 105 MET A CA 1
ATOM 779 C C . MET A 1 105 ? 2.722 9.286 12.166 1.00 92.75 105 MET A C 1
ATOM 781 O O . MET A 1 105 ? 3.896 9.166 11.814 1.00 92.75 105 MET A O 1
ATOM 785 N N . ILE A 1 106 ? 1.761 9.705 11.333 1.00 88.88 106 ILE A N 1
ATOM 786 C CA . ILE A 1 106 ? 2.019 10.080 9.934 1.00 88.88 106 ILE A CA 1
ATOM 787 C C . ILE A 1 106 ? 2.989 11.263 9.867 1.00 88.88 106 ILE A C 1
ATOM 789 O O . ILE A 1 106 ? 3.983 11.190 9.144 1.00 88.88 106 ILE A O 1
ATOM 793 N N . LYS A 1 107 ? 2.755 12.311 10.668 1.00 88.19 107 LYS A N 1
ATOM 794 C CA . LYS A 1 107 ? 3.621 13.499 10.727 1.00 88.19 107 LYS A CA 1
ATOM 795 C C . LYS A 1 107 ? 5.057 13.163 11.143 1.00 88.19 107 LYS A C 1
ATOM 797 O O . LYS A 1 107 ? 5.998 13.814 10.701 1.00 88.19 107 LYS A O 1
ATOM 802 N N . GLU A 1 108 ? 5.235 12.150 11.986 1.00 87.81 108 GLU A N 1
ATOM 803 C CA . GLU A 1 108 ? 6.550 11.670 12.423 1.00 87.81 108 GLU A CA 1
ATOM 804 C C . GLU A 1 108 ? 7.190 10.656 11.458 1.00 87.81 108 GLU A C 1
ATOM 806 O O . GLU A 1 108 ? 8.333 10.250 11.675 1.00 87.81 108 GLU A O 1
ATOM 811 N N . GLY A 1 109 ? 6.489 10.244 10.397 1.00 83.81 109 GLY A N 1
ATOM 812 C CA . GLY A 1 109 ? 6.953 9.224 9.455 1.00 83.81 109 GLY A CA 1
ATOM 813 C C . GLY A 1 109 ? 6.937 7.797 10.019 1.00 83.81 109 GLY A C 1
ATOM 814 O O . GLY A 1 109 ? 7.647 6.938 9.501 1.00 83.81 109 GLY A O 1
ATOM 815 N N . LYS A 1 110 ? 6.151 7.537 11.072 1.00 88.31 110 LYS A N 1
ATOM 816 C CA . LYS A 1 110 ? 6.028 6.231 11.742 1.00 88.31 110 LYS A CA 1
ATOM 817 C C . LYS A 1 110 ? 4.919 5.370 11.126 1.00 88.31 110 LYS A C 1
ATOM 819 O O . LYS A 1 110 ? 4.016 5.867 10.454 1.00 88.31 110 LYS A O 1
ATOM 824 N N . ILE A 1 111 ? 4.984 4.060 11.369 1.00 89.69 111 ILE A N 1
ATOM 825 C CA . ILE A 1 111 ? 3.951 3.094 10.962 1.00 89.69 111 ILE A CA 1
ATOM 826 C C . ILE A 1 111 ? 2.827 3.103 12.000 1.00 89.69 111 ILE A C 1
ATOM 828 O O . ILE A 1 111 ? 3.092 2.898 13.179 1.00 89.69 111 ILE A O 1
ATOM 832 N N . 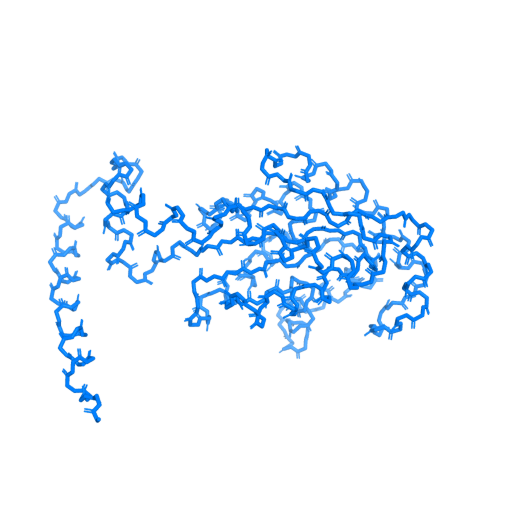VAL A 1 112 ? 1.591 3.339 11.558 1.00 93.75 112 VAL A N 1
ATOM 833 C CA . VAL A 1 112 ? 0.378 3.241 12.390 1.00 93.75 112 VAL A CA 1
ATOM 834 C C . VAL A 1 112 ? 0.151 1.776 12.804 1.00 93.75 112 VAL A C 1
ATOM 836 O O . VAL A 1 112 ? 0.431 0.897 11.985 1.00 93.75 112 VAL A O 1
ATOM 839 N N . PRO A 1 113 ? -0.362 1.487 14.021 1.00 94.50 113 PRO A N 1
ATOM 840 C CA . PRO A 1 113 ? -0.611 0.122 14.479 1.00 94.50 113 PRO A CA 1
ATOM 841 C C . PRO A 1 113 ? -1.394 -0.725 13.475 1.00 94.50 113 PRO A C 1
ATOM 843 O O . PRO A 1 113 ? -2.286 -0.235 12.766 1.00 94.50 113 PRO A O 1
ATOM 846 N N . SER A 1 114 ? -1.043 -2.008 13.422 1.00 93.38 114 SER A N 1
ATOM 847 C CA . SER A 1 114 ? -1.550 -2.949 12.425 1.00 93.38 114 SER A CA 1
ATOM 848 C C . SER A 1 114 ? -3.064 -3.091 12.499 1.00 93.38 114 SER A C 1
ATOM 850 O O . SER A 1 114 ? -3.728 -3.066 11.467 1.00 93.38 114 SER A O 1
ATOM 852 N N . GLU A 1 115 ? -3.623 -3.151 13.705 1.00 92.00 115 GLU A N 1
ATOM 853 C CA . GLU A 1 115 ? -5.052 -3.350 13.944 1.00 92.00 115 GLU A CA 1
ATOM 854 C C . GLU A 1 115 ? -5.891 -2.230 13.329 1.00 92.00 115 GLU A C 1
ATOM 856 O O . GLU A 1 115 ? -6.938 -2.492 12.742 1.00 92.00 115 GLU A O 1
ATOM 861 N N . VAL A 1 116 ? -5.415 -0.984 13.415 1.00 94.38 116 VAL A N 1
ATOM 862 C CA . VAL A 1 116 ? -6.107 0.177 12.840 1.00 94.38 116 VAL A CA 1
ATOM 863 C C . VAL A 1 116 ? -6.094 0.095 11.318 1.00 94.38 116 VAL A C 1
ATOM 865 O O . VAL A 1 116 ? -7.140 0.194 10.682 1.00 94.38 116 VAL A O 1
ATOM 868 N N . THR A 1 117 ? -4.918 -0.135 10.730 1.00 94.94 117 THR A N 1
ATOM 869 C CA . THR A 1 117 ? -4.760 -0.167 9.269 1.00 94.94 117 THR A CA 1
ATOM 870 C C . THR A 1 117 ? -5.523 -1.340 8.647 1.00 94.94 117 THR A C 1
ATOM 872 O O . THR A 1 117 ? -6.244 -1.157 7.669 1.00 94.94 117 THR A O 1
ATOM 875 N N . VAL A 1 118 ? -5.416 -2.535 9.238 1.00 94.19 118 VAL A N 1
ATOM 876 C CA . VAL A 1 118 ? -6.127 -3.739 8.783 1.00 94.19 118 VAL A CA 1
ATOM 877 C C . VAL A 1 118 ? -7.635 -3.562 8.926 1.00 94.19 118 VAL A C 1
ATOM 879 O O . VAL A 1 118 ? -8.373 -3.947 8.022 1.00 94.19 118 VAL A O 1
ATOM 882 N N . LYS A 1 119 ? -8.112 -2.934 10.011 1.00 93.06 119 LYS A N 1
ATOM 883 C CA . LYS A 1 119 ? -9.545 -2.689 10.182 1.00 93.06 119 LYS A CA 1
ATOM 884 C C . LYS A 1 119 ? -10.099 -1.745 9.118 1.00 93.06 119 LYS A C 1
ATOM 886 O O . LYS A 1 119 ? -11.168 -2.019 8.582 1.00 93.06 119 LYS A O 1
ATOM 891 N N . LEU A 1 120 ? -9.377 -0.670 8.803 1.00 95.12 120 LEU A N 1
ATOM 892 C CA . LEU A 1 120 ? -9.772 0.267 7.749 1.00 95.12 120 LEU A CA 1
ATOM 893 C C . LEU A 1 120 ? -9.804 -0.410 6.374 1.00 95.12 120 LEU A C 1
ATOM 895 O O . LEU A 1 120 ? -10.768 -0.235 5.638 1.00 95.12 120 LEU A O 1
ATOM 899 N N . LEU A 1 121 ? -8.795 -1.227 6.053 1.00 94.88 121 LEU A N 1
ATOM 900 C CA . LEU A 1 121 ? -8.778 -2.010 4.813 1.00 94.88 121 LEU A CA 1
ATOM 901 C C . LEU A 1 121 ? -9.961 -2.979 4.738 1.00 94.88 121 LEU A C 1
ATOM 903 O O . LEU A 1 121 ? -10.633 -3.038 3.715 1.00 94.88 121 LEU A O 1
ATOM 907 N N . GLN A 1 122 ? -10.246 -3.698 5.825 1.00 91.62 122 GLN A N 1
ATOM 908 C CA . GLN A 1 122 ? -11.366 -4.634 5.882 1.00 91.62 122 GLN A CA 1
ATOM 909 C C . GLN A 1 122 ? -12.707 -3.930 5.652 1.00 91.62 122 GLN A C 1
ATOM 911 O O . GLN A 1 122 ? -13.519 -4.425 4.878 1.00 91.62 122 GLN A O 1
ATOM 916 N N . LEU A 1 123 ? -12.936 -2.785 6.304 1.00 91.56 123 LEU A N 1
ATOM 917 C CA . LEU A 1 123 ? -14.156 -2.000 6.111 1.00 91.56 123 LEU A CA 1
ATOM 918 C C . LEU A 1 123 ? -14.275 -1.520 4.661 1.00 91.56 123 LEU A C 1
ATOM 920 O O . LEU A 1 123 ? -15.309 -1.733 4.042 1.00 91.56 123 LEU A O 1
ATOM 924 N N . ALA A 1 124 ? -13.197 -0.980 4.089 1.00 93.75 124 ALA A N 1
ATOM 925 C CA . ALA A 1 124 ? -13.194 -0.510 2.705 1.00 93.75 124 ALA A CA 1
ATOM 926 C C . ALA A 1 124 ? -13.449 -1.636 1.686 1.00 93.75 124 ALA A C 1
ATOM 928 O O . ALA A 1 124 ? -14.105 -1.415 0.673 1.00 93.75 124 ALA A O 1
ATOM 929 N N . MET A 1 125 ? -12.957 -2.851 1.952 1.00 91.12 125 MET A N 1
ATOM 930 C CA . MET A 1 125 ? -13.274 -4.025 1.134 1.00 91.12 125 MET A CA 1
ATOM 931 C C . MET A 1 125 ? -14.742 -4.442 1.278 1.00 91.12 125 MET A C 1
ATOM 933 O O . MET A 1 125 ? -15.376 -4.757 0.281 1.00 91.12 125 MET A O 1
ATOM 937 N N . GLN A 1 126 ? -15.284 -4.433 2.500 1.00 88.69 126 GLN A N 1
ATOM 938 C CA . GLN A 1 126 ? -16.677 -4.809 2.784 1.00 88.69 126 GLN A CA 1
ATOM 939 C C . GLN A 1 126 ? -17.698 -3.813 2.222 1.00 88.69 126 GLN A C 1
ATOM 941 O O . GLN A 1 126 ? -18.807 -4.204 1.878 1.00 88.69 126 GLN A O 1
ATOM 946 N N . GLU A 1 127 ? -17.337 -2.534 2.158 1.00 90.81 127 GLU A N 1
ATOM 947 C CA . GLU A 1 127 ? -18.165 -1.468 1.586 1.00 90.81 127 GLU A CA 1
ATOM 948 C C . GLU A 1 127 ? -18.073 -1.400 0.054 1.00 90.81 127 GLU A C 1
ATOM 950 O O . GLU A 1 127 ? -18.847 -0.681 -0.576 1.00 90.81 127 GLU A O 1
ATOM 955 N N . SER A 1 128 ? -17.127 -2.118 -0.559 1.00 88.81 128 SER A N 1
ATOM 956 C CA . SER A 1 128 ? -16.969 -2.152 -2.010 1.00 88.81 128 SER A CA 1
ATOM 957 C C . SER A 1 128 ? -17.888 -3.196 -2.641 1.00 88.81 128 SER A C 1
ATOM 959 O O . SER A 1 128 ? -17.899 -4.351 -2.234 1.00 88.81 128 SER A O 1
ATOM 961 N N . ASP A 1 129 ? -18.564 -2.822 -3.728 1.00 87.94 129 ASP A N 1
ATOM 962 C CA . ASP A 1 129 ? -19.334 -3.752 -4.571 1.00 87.94 129 ASP A CA 1
ATOM 963 C C . ASP A 1 129 ? -18.447 -4.590 -5.525 1.00 87.94 129 ASP A C 1
ATOM 965 O O . ASP A 1 129 ? -18.930 -5.143 -6.514 1.00 87.94 129 ASP A O 1
ATOM 969 N N . ASN A 1 130 ? -17.132 -4.639 -5.288 1.00 85.88 130 ASN A N 1
ATOM 970 C CA . ASN A 1 130 ? -16.154 -5.339 -6.120 1.00 85.88 130 ASN A CA 1
ATOM 971 C C . ASN A 1 130 ? -15.475 -6.452 -5.318 1.00 85.88 130 ASN A C 1
ATOM 973 O O . ASN A 1 130 ? -15.330 -6.352 -4.105 1.00 85.88 130 ASN A O 1
ATOM 977 N N . ASP A 1 131 ? -15.001 -7.487 -6.001 1.00 85.38 131 ASP A N 1
ATOM 978 C CA . ASP A 1 131 ? -14.239 -8.590 -5.418 1.00 85.38 131 ASP A CA 1
ATOM 979 C C . ASP A 1 131 ? -12.751 -8.549 -5.799 1.00 85.38 131 ASP A C 1
ATOM 981 O O . ASP A 1 131 ? -11.968 -9.359 -5.313 1.00 85.38 131 ASP A O 1
ATOM 985 N N . LYS A 1 132 ? -12.320 -7.594 -6.630 1.00 89.12 132 LYS A N 1
ATOM 986 C CA . LYS A 1 132 ? -10.920 -7.409 -7.037 1.00 89.12 132 LYS A CA 1
ATOM 987 C C . LYS A 1 132 ? -10.320 -6.179 -6.380 1.00 89.12 132 LYS A C 1
ATOM 989 O O . LYS A 1 132 ? -10.743 -5.060 -6.662 1.00 89.12 132 LYS A O 1
ATOM 994 N N . PHE A 1 133 ? -9.264 -6.355 -5.589 1.00 93.00 133 PHE A N 1
ATOM 995 C CA . PHE A 1 133 ? -8.630 -5.259 -4.853 1.00 93.00 133 PHE A CA 1
ATOM 996 C C . PHE A 1 133 ? -7.144 -5.110 -5.166 1.00 93.00 133 PHE A C 1
ATOM 998 O O . PHE A 1 133 ? -6.395 -6.085 -5.202 1.00 93.00 133 PHE A O 1
ATOM 1005 N N . LEU A 1 134 ? -6.707 -3.864 -5.340 1.00 93.75 134 LEU A N 1
ATOM 1006 C CA . LEU A 1 134 ? -5.300 -3.481 -5.307 1.00 93.75 134 LEU A CA 1
ATOM 1007 C C . LEU A 1 134 ? -5.025 -2.692 -4.042 1.00 93.75 134 LEU A C 1
ATOM 1009 O O . LEU A 1 134 ? -5.547 -1.588 -3.885 1.00 93.75 134 LEU A O 1
ATOM 1013 N N . ILE A 1 135 ? -4.179 -3.228 -3.170 1.00 94.88 135 ILE A N 1
ATOM 1014 C CA . ILE A 1 135 ? -3.806 -2.546 -1.937 1.00 94.88 135 ILE A CA 1
ATOM 1015 C C . ILE A 1 135 ? -2.452 -1.854 -2.131 1.00 94.88 135 ILE A C 1
ATOM 1017 O O . ILE A 1 135 ? -1.426 -2.510 -2.323 1.00 94.88 135 ILE A O 1
ATOM 1021 N N . ASP A 1 136 ? -2.454 -0.520 -2.074 1.00 92.88 136 ASP A N 1
ATOM 1022 C CA . ASP A 1 136 ? -1.260 0.328 -2.169 1.00 92.88 136 ASP A CA 1
ATOM 1023 C C . ASP A 1 136 ? -0.730 0.689 -0.773 1.00 92.88 136 ASP A C 1
ATOM 1025 O O . ASP A 1 136 ? -1.451 1.179 0.106 1.00 92.88 136 ASP A O 1
ATOM 1029 N N . GLY A 1 137 ? 0.578 0.503 -0.585 1.00 86.75 137 GLY A N 1
ATOM 1030 C CA . GLY A 1 137 ? 1.304 1.035 0.566 1.00 86.75 137 GLY A CA 1
ATOM 1031 C C . GLY A 1 137 ? 1.173 0.180 1.823 1.00 86.75 137 GLY A C 1
ATOM 1032 O O . GLY A 1 137 ? 1.393 0.699 2.926 1.00 86.75 137 GLY A O 1
ATOM 1033 N N . PHE A 1 138 ? 0.838 -1.098 1.632 1.00 92.94 138 PHE A N 1
ATOM 1034 C CA . PHE A 1 138 ? 0.656 -2.137 2.638 1.00 92.94 138 PHE A CA 1
ATOM 1035 C C . PHE A 1 138 ? 1.172 -3.491 2.103 1.00 92.94 138 PHE A C 1
ATOM 1037 O O . PHE A 1 138 ? 1.049 -3.738 0.903 1.00 92.94 138 PHE A O 1
ATOM 1044 N N . PRO A 1 139 ? 1.698 -4.391 2.955 1.00 93.62 139 PRO A N 1
ATOM 1045 C CA . PRO A 1 139 ? 2.060 -4.193 4.362 1.00 93.62 139 PRO A CA 1
ATOM 1046 C C . PRO A 1 139 ? 3.322 -3.332 4.514 1.00 93.62 139 PRO A C 1
ATOM 1048 O O . PRO A 1 139 ? 4.169 -3.291 3.623 1.00 93.62 139 PRO A O 1
ATOM 1051 N N . ARG A 1 140 ? 3.464 -2.634 5.651 1.00 92.38 140 ARG A N 1
ATOM 1052 C CA . ARG A 1 140 ? 4.661 -1.815 5.939 1.00 92.38 140 ARG A CA 1
ATOM 1053 C C . ARG A 1 140 ? 5.681 -2.480 6.855 1.00 92.38 140 ARG A C 1
ATOM 1055 O O . ARG A 1 140 ? 6.816 -2.016 6.924 1.00 92.38 140 ARG A O 1
ATOM 1062 N N . ASN A 1 141 ? 5.285 -3.534 7.552 1.00 92.75 141 ASN A N 1
ATOM 1063 C CA . ASN A 1 141 ? 6.135 -4.356 8.402 1.00 92.75 141 ASN A CA 1
ATOM 1064 C C . ASN A 1 141 ? 5.536 -5.770 8.522 1.00 92.75 141 ASN A C 1
ATOM 1066 O O . ASN A 1 141 ? 4.445 -6.044 8.015 1.00 92.75 141 ASN A O 1
ATOM 1070 N N . GLU A 1 142 ? 6.268 -6.673 9.168 1.00 93.12 142 GLU A N 1
ATOM 1071 C CA . GLU A 1 142 ? 5.839 -8.067 9.329 1.00 93.12 142 GLU A CA 1
ATOM 1072 C C . GLU A 1 142 ? 4.559 -8.186 10.167 1.00 93.12 142 GLU A C 1
ATOM 1074 O O . GLU A 1 142 ? 3.703 -9.020 9.888 1.00 93.12 142 GLU A O 1
ATOM 1079 N N . GLU A 1 143 ? 4.388 -7.305 11.151 1.00 93.25 143 GLU A N 1
ATOM 1080 C CA . GLU A 1 143 ? 3.192 -7.257 11.992 1.00 93.25 143 GLU A CA 1
ATOM 1081 C C . GLU A 1 143 ? 1.933 -6.927 11.175 1.00 93.25 143 GLU A C 1
ATOM 1083 O O . GLU A 1 143 ? 0.924 -7.612 11.303 1.00 93.25 143 GLU A O 1
ATOM 1088 N N . ASN A 1 144 ? 2.011 -5.951 10.263 1.00 93.44 144 ASN A N 1
ATOM 1089 C CA . ASN A 1 144 ? 0.948 -5.623 9.315 1.00 93.44 144 ASN A CA 1
ATOM 1090 C C . ASN A 1 144 ? 0.595 -6.837 8.450 1.00 93.44 144 ASN A C 1
ATOM 1092 O O . ASN A 1 144 ? -0.581 -7.171 8.321 1.00 93.44 144 ASN A O 1
ATOM 1096 N N . ARG A 1 145 ? 1.608 -7.492 7.866 1.00 93.81 145 ARG A N 1
ATOM 1097 C CA . ARG A 1 145 ? 1.424 -8.676 7.015 1.00 93.81 145 ARG A CA 1
ATOM 1098 C C . ARG A 1 145 ? 0.685 -9.775 7.776 1.00 93.81 145 ARG A C 1
ATOM 1100 O O . ARG A 1 145 ? -0.371 -10.225 7.340 1.00 93.81 145 ARG A O 1
ATOM 1107 N N . ALA A 1 146 ? 1.219 -10.157 8.934 1.00 92.06 146 ALA A N 1
ATOM 1108 C CA . ALA A 1 146 ? 0.660 -11.215 9.760 1.00 92.06 146 ALA A CA 1
ATOM 1109 C C . ALA A 1 146 ? -0.750 -10.866 10.257 1.00 92.06 146 ALA A C 1
ATOM 1111 O O . ALA A 1 146 ? -1.641 -11.708 10.206 1.00 92.06 146 ALA A O 1
ATOM 1112 N N . ALA A 1 147 ? -0.983 -9.628 10.705 1.00 92.94 147 ALA A N 1
ATOM 1113 C CA . ALA A 1 147 ? -2.299 -9.183 11.152 1.00 92.94 147 ALA A CA 1
ATOM 1114 C C . ALA A 1 147 ? -3.332 -9.230 10.019 1.00 92.94 147 ALA A C 1
ATOM 1116 O O . ALA A 1 147 ? -4.450 -9.684 10.242 1.00 92.94 147 ALA A O 1
ATOM 1117 N N . PHE A 1 148 ? -2.964 -8.808 8.807 1.00 91.50 148 PHE A N 1
ATOM 1118 C CA . PHE A 1 148 ? -3.860 -8.855 7.655 1.00 91.50 148 PHE A CA 1
ATOM 1119 C C . PHE A 1 148 ? -4.271 -10.283 7.318 1.00 91.50 148 PHE A C 1
ATOM 1121 O O . PHE A 1 148 ? -5.466 -10.564 7.260 1.00 91.50 148 PHE A O 1
ATOM 1128 N N . GLU A 1 149 ? -3.308 -11.192 7.168 1.00 88.75 149 GLU A N 1
ATOM 1129 C CA . GLU A 1 149 ? -3.595 -12.597 6.864 1.00 88.75 149 GLU A CA 1
ATOM 1130 C C . GLU A 1 149 ? -4.400 -13.265 7.986 1.00 88.75 149 GLU A C 1
ATOM 1132 O O . GLU A 1 149 ? -5.354 -13.987 7.711 1.00 88.75 149 GLU A O 1
ATOM 1137 N N . ASN A 1 150 ? -4.089 -12.979 9.255 1.00 87.88 150 ASN A N 1
ATOM 1138 C CA . ASN A 1 150 ? -4.812 -13.549 10.394 1.00 87.88 150 ASN A CA 1
ATOM 1139 C C . ASN A 1 150 ? -6.259 -13.045 10.503 1.00 87.88 150 ASN A C 1
ATOM 1141 O O . ASN A 1 150 ? -7.147 -13.814 10.864 1.00 87.88 150 ASN A O 1
ATOM 1145 N N . VAL A 1 151 ? -6.501 -11.756 10.242 1.00 84.31 151 VAL A N 1
ATOM 1146 C CA . VAL A 1 151 ? -7.831 -11.138 10.388 1.00 84.31 151 VAL A CA 1
ATOM 1147 C C . VAL A 1 151 ? -8.713 -11.414 9.177 1.00 84.31 151 VAL A C 1
ATOM 1149 O O . VAL A 1 151 ? -9.907 -11.658 9.335 1.00 84.31 151 VAL A O 1
ATOM 1152 N N . THR A 1 152 ? -8.148 -11.347 7.972 1.00 81.38 152 THR A N 1
ATOM 1153 C CA . THR A 1 152 ? -8.909 -11.533 6.729 1.00 81.38 152 THR A CA 1
ATOM 1154 C C . THR A 1 152 ? -8.983 -12.996 6.306 1.00 81.38 152 THR A C 1
ATOM 1156 O O . THR A 1 152 ? -9.930 -13.380 5.631 1.00 81.38 152 THR A O 1
ATOM 1159 N N . GLY A 1 153 ? -8.004 -13.819 6.692 1.00 81.81 153 GLY A N 1
ATOM 1160 C CA . GLY A 1 153 ? -7.830 -15.166 6.150 1.00 81.81 153 GLY A CA 1
ATOM 1161 C C . GLY A 1 153 ? -7.371 -15.180 4.687 1.00 81.81 153 GLY A C 1
ATOM 1162 O O . GLY A 1 153 ? -7.368 -16.245 4.074 1.00 81.81 153 GLY A O 1
ATOM 1163 N N . ILE A 1 154 ? -7.009 -14.022 4.118 1.00 81.94 154 ILE A N 1
ATOM 1164 C CA . ILE A 1 154 ? -6.678 -13.868 2.701 1.00 81.94 154 ILE A CA 1
ATOM 1165 C C . ILE A 1 154 ? -5.164 -13.790 2.533 1.00 81.94 154 ILE A C 1
ATOM 1167 O O . ILE A 1 154 ? -4.494 -12.975 3.169 1.00 81.94 154 ILE A O 1
ATOM 1171 N N . VAL A 1 155 ? -4.641 -14.613 1.627 1.00 82.81 155 VAL A N 1
ATOM 1172 C CA . VAL A 1 155 ? -3.269 -14.506 1.127 1.00 82.81 155 VAL A CA 1
ATOM 1173 C C . VAL A 1 155 ? -3.321 -13.755 -0.205 1.00 82.81 155 VAL A C 1
ATOM 1175 O O . VAL A 1 155 ? -4.109 -14.141 -1.067 1.00 82.81 155 VAL A O 1
ATOM 1178 N N . PRO A 1 156 ? -2.522 -12.691 -0.399 1.00 88.12 156 PRO A N 1
ATOM 1179 C CA . PRO A 1 156 ? -2.482 -11.982 -1.671 1.00 88.12 156 PRO A CA 1
ATOM 1180 C C . PRO A 1 156 ? -2.054 -12.881 -2.835 1.00 88.12 156 PRO A C 1
ATOM 1182 O O . PRO A 1 156 ? -1.118 -13.671 -2.711 1.00 88.12 156 PRO A O 1
ATOM 1185 N N . GLU A 1 157 ? -2.694 -12.695 -3.984 1.00 86.75 157 GLU A N 1
ATOM 1186 C CA . GLU A 1 157 ? -2.478 -13.487 -5.201 1.00 86.75 157 GLU A CA 1
ATOM 1187 C C . GLU A 1 157 ? -1.151 -13.133 -5.877 1.00 86.75 157 GLU A C 1
ATOM 1189 O O . GLU A 1 157 ? -0.434 -13.986 -6.403 1.00 86.75 157 GLU A O 1
ATOM 1194 N N . PHE A 1 158 ? -0.786 -11.852 -5.827 1.00 87.62 158 PHE A N 1
ATOM 1195 C CA . PHE A 1 158 ? 0.475 -11.363 -6.360 1.00 87.62 158 PHE A CA 1
ATOM 1196 C C . PHE A 1 158 ? 0.960 -10.123 -5.612 1.00 87.62 158 PHE A C 1
ATOM 1198 O O . PHE A 1 158 ? 0.184 -9.352 -5.037 1.00 87.62 158 PHE A O 1
ATOM 1205 N N . VAL A 1 159 ? 2.272 -9.906 -5.676 1.00 91.81 159 VAL A N 1
ATOM 1206 C CA . VAL A 1 159 ? 2.927 -8.711 -5.144 1.00 91.81 159 VAL A CA 1
ATOM 1207 C C . VAL A 1 159 ? 3.750 -8.060 -6.245 1.00 91.81 159 VAL A C 1
ATOM 1209 O O . VAL A 1 159 ? 4.658 -8.681 -6.796 1.00 91.81 159 VAL A O 1
ATOM 1212 N N . LEU A 1 160 ? 3.453 -6.798 -6.556 1.00 93.44 160 LEU A N 1
ATOM 1213 C CA . LEU A 1 160 ? 4.266 -5.981 -7.454 1.00 93.44 160 LEU A CA 1
ATOM 1214 C C . LEU A 1 160 ? 5.146 -5.059 -6.620 1.00 93.44 160 LEU A C 1
ATOM 1216 O O . LEU A 1 160 ? 4.653 -4.181 -5.907 1.00 93.44 160 LEU A O 1
ATOM 1220 N N . PHE A 1 161 ? 6.456 -5.270 -6.710 1.00 94.06 161 PHE A N 1
ATOM 1221 C CA . PHE A 1 161 ? 7.443 -4.446 -6.032 1.00 94.06 161 PHE A CA 1
ATOM 1222 C C . PHE A 1 161 ? 8.015 -3.402 -6.992 1.00 94.06 161 PHE A C 1
ATOM 1224 O O . PHE A 1 161 ? 8.761 -3.737 -7.908 1.00 94.06 161 PHE A O 1
ATOM 1231 N N . PHE A 1 162 ? 7.689 -2.135 -6.752 1.00 93.31 162 PHE A N 1
ATOM 1232 C CA . PHE A 1 162 ? 8.222 -0.981 -7.471 1.00 93.31 162 PHE A CA 1
ATOM 1233 C C . PHE A 1 162 ? 9.566 -0.581 -6.865 1.00 93.31 162 PHE A C 1
ATOM 1235 O O . PHE A 1 162 ? 9.626 0.126 -5.853 1.00 93.31 162 PHE A O 1
ATOM 1242 N N . ASP A 1 163 ? 10.636 -1.070 -7.484 1.00 91.44 163 ASP A N 1
ATOM 1243 C CA . ASP A 1 163 ? 12.010 -0.796 -7.094 1.00 91.44 163 ASP A CA 1
ATOM 1244 C C . ASP A 1 163 ? 12.474 0.529 -7.685 1.00 91.44 163 ASP A C 1
ATOM 1246 O O . ASP A 1 163 ? 12.387 0.753 -8.890 1.00 91.44 163 ASP A O 1
ATOM 1250 N N . CYS A 1 164 ? 12.948 1.416 -6.824 1.00 87.69 164 CYS A N 1
ATOM 1251 C CA . CYS A 1 164 ? 13.395 2.750 -7.188 1.00 87.69 164 CYS A CA 1
ATOM 1252 C C . CYS A 1 164 ? 14.571 3.102 -6.284 1.00 87.69 164 CYS A C 1
ATOM 1254 O O . CYS A 1 164 ? 14.534 2.801 -5.086 1.00 87.69 164 CYS A O 1
ATOM 1256 N N . SER A 1 165 ? 15.613 3.718 -6.837 1.00 86.50 165 SER A N 1
ATOM 1257 C CA . SER A 1 165 ? 16.758 4.128 -6.028 1.00 86.50 165 SER A CA 1
ATOM 1258 C C . SER A 1 165 ? 16.387 5.279 -5.088 1.00 86.50 165 SER A C 1
ATOM 1260 O O . SER A 1 165 ? 15.467 6.057 -5.351 1.00 86.50 165 SER A O 1
ATOM 1262 N N . GLU A 1 166 ? 17.114 5.412 -3.977 1.00 81.81 166 GLU A N 1
ATOM 1263 C CA . GLU A 1 166 ? 16.932 6.531 -3.041 1.00 81.81 166 GLU A CA 1
ATOM 1264 C C . GLU A 1 166 ? 17.075 7.885 -3.748 1.00 81.81 166 GLU A C 1
ATOM 1266 O O . GLU A 1 166 ? 16.249 8.777 -3.558 1.00 81.81 166 GLU A O 1
ATOM 1271 N N . GLU A 1 167 ? 18.068 8.003 -4.634 1.00 81.06 167 GLU A N 1
ATOM 1272 C CA . GLU A 1 167 ? 18.325 9.215 -5.411 1.00 81.06 167 GLU A CA 1
ATOM 1273 C C . GLU A 1 167 ? 17.125 9.599 -6.292 1.00 81.06 167 GLU A C 1
ATOM 1275 O O . GLU A 1 167 ? 16.757 10.772 -6.384 1.00 81.06 167 GLU A O 1
ATOM 1280 N N . GLU A 1 168 ? 16.486 8.621 -6.933 1.00 80.31 168 GLU A N 1
ATOM 1281 C CA . GLU A 1 168 ? 15.286 8.850 -7.738 1.00 80.31 168 GLU A CA 1
ATOM 1282 C C . GLU A 1 168 ? 14.088 9.223 -6.862 1.00 80.31 168 GLU A C 1
ATOM 1284 O O . GLU A 1 168 ? 13.381 10.183 -7.171 1.00 80.31 168 GLU A O 1
ATOM 1289 N N . MET A 1 169 ? 13.882 8.536 -5.735 1.00 77.19 169 MET A N 1
ATOM 1290 C CA . MET A 1 169 ? 12.787 8.840 -4.806 1.00 77.19 169 MET A CA 1
ATOM 1291 C C . MET A 1 169 ? 12.891 10.247 -4.205 1.00 77.19 169 MET A C 1
ATOM 1293 O O . MET A 1 169 ? 11.874 10.940 -4.095 1.00 77.19 169 MET A O 1
ATOM 1297 N N . GLU A 1 170 ? 14.097 10.699 -3.847 1.00 74.12 170 GLU A N 1
ATOM 1298 C CA . GLU A 1 170 ? 14.328 12.075 -3.394 1.00 74.12 170 GLU A CA 1
ATOM 1299 C C . GLU A 1 170 ? 14.011 13.087 -4.507 1.00 74.12 170 GLU A C 1
ATOM 1301 O O . GLU A 1 170 ? 13.313 14.075 -4.255 1.00 74.12 170 GLU A O 1
ATOM 1306 N N . LYS A 1 171 ? 14.448 12.820 -5.749 1.00 73.12 171 LYS A N 1
ATOM 1307 C CA . LYS A 1 171 ? 14.142 13.671 -6.911 1.00 73.12 171 LYS A CA 1
ATOM 1308 C C . LYS A 1 171 ? 12.636 13.761 -7.157 1.00 73.12 171 LYS A C 1
ATOM 1310 O O . LYS A 1 171 ? 12.114 14.865 -7.270 1.00 73.12 171 LYS A O 1
ATOM 1315 N N . PHE A 1 172 ? 11.915 12.644 -7.209 1.00 67.31 172 PHE A N 1
ATOM 1316 C CA . PHE A 1 172 ? 10.481 12.651 -7.519 1.00 67.31 172 PHE A CA 1
ATOM 1317 C C . PHE A 1 172 ? 9.639 13.317 -6.428 1.00 67.31 172 PHE A C 1
ATOM 1319 O O . PHE A 1 172 ? 8.765 14.125 -6.742 1.00 67.31 172 PHE A O 1
ATOM 1326 N N . ASN A 1 173 ? 9.915 13.046 -5.149 1.00 60.31 173 ASN A N 1
ATOM 1327 C CA . ASN A 1 173 ? 9.121 13.621 -4.060 1.00 60.31 173 ASN A CA 1
ATOM 1328 C C . ASN A 1 173 ? 9.336 15.132 -3.896 1.00 60.31 173 ASN A C 1
ATOM 1330 O O . ASN A 1 173 ? 8.402 15.834 -3.511 1.00 60.31 173 ASN A O 1
ATOM 1334 N N . PHE A 1 174 ? 10.528 15.642 -4.224 1.00 50.03 174 PHE A N 1
ATOM 1335 C CA . PHE A 1 174 ? 10.805 17.080 -4.218 1.00 50.03 174 PHE A CA 1
ATOM 1336 C C . PHE A 1 174 ? 9.927 17.848 -5.220 1.00 50.03 174 PHE A C 1
ATOM 1338 O O . PHE A 1 174 ? 9.475 18.952 -4.923 1.00 50.03 174 PHE A O 1
ATOM 1345 N N . TRP A 1 175 ? 9.646 17.254 -6.383 1.00 45.31 175 TRP A N 1
ATOM 1346 C CA . TRP A 1 175 ? 8.833 17.876 -7.434 1.00 45.31 175 TRP A CA 1
ATOM 1347 C C . TRP A 1 175 ? 7.335 17.580 -7.314 1.00 45.31 175 TRP A C 1
ATOM 1349 O O . TRP A 1 175 ? 6.524 18.358 -7.813 1.00 45.31 175 TRP A O 1
ATOM 1359 N N . ALA A 1 176 ? 6.956 16.479 -6.660 1.00 50.66 176 ALA A N 1
ATOM 1360 C CA . ALA A 1 176 ? 5.568 16.033 -6.614 1.00 50.66 176 ALA A CA 1
ATOM 1361 C C . ALA A 1 176 ? 4.683 16.878 -5.680 1.00 50.66 176 ALA A C 1
ATOM 1363 O O . ALA A 1 176 ? 3.505 17.043 -5.980 1.00 50.66 176 ALA A O 1
ATOM 1364 N N . GLY A 1 177 ? 5.206 17.424 -4.571 1.00 50.84 177 GLY A N 1
ATOM 1365 C CA . GLY A 1 177 ? 4.459 18.341 -3.688 1.00 50.84 177 GLY A CA 1
ATOM 1366 C C . GLY A 1 177 ? 3.059 17.855 -3.270 1.00 50.84 177 GLY A C 1
ATOM 1367 O O . GLY A 1 177 ? 2.170 18.669 -3.033 1.00 50.84 177 GLY A O 1
ATOM 1368 N N . THR A 1 178 ? 2.818 16.539 -3.247 1.00 54.81 178 THR A N 1
ATOM 1369 C CA . THR A 1 178 ? 1.446 16.006 -3.305 1.00 54.81 178 THR A CA 1
ATOM 1370 C C . THR A 1 178 ? 0.717 15.981 -1.968 1.00 54.81 178 THR A C 1
ATOM 1372 O O . THR A 1 178 ? -0.511 15.888 -1.963 1.00 54.81 178 THR A O 1
ATOM 1375 N N . ARG A 1 179 ? 1.422 16.025 -0.829 1.00 65.38 179 ARG A N 1
ATOM 1376 C CA . ARG A 1 179 ? 0.781 15.964 0.492 1.00 65.38 179 ARG A CA 1
ATOM 1377 C C . ARG A 1 179 ? 1.245 17.088 1.406 1.00 65.38 179 ARG A C 1
ATOM 1379 O O . ARG A 1 179 ? 2.403 17.488 1.393 1.00 65.38 179 ARG A O 1
ATOM 1386 N N . VAL A 1 180 ? 0.315 17.570 2.229 1.00 59.91 180 VAL A N 1
ATOM 1387 C CA . VAL A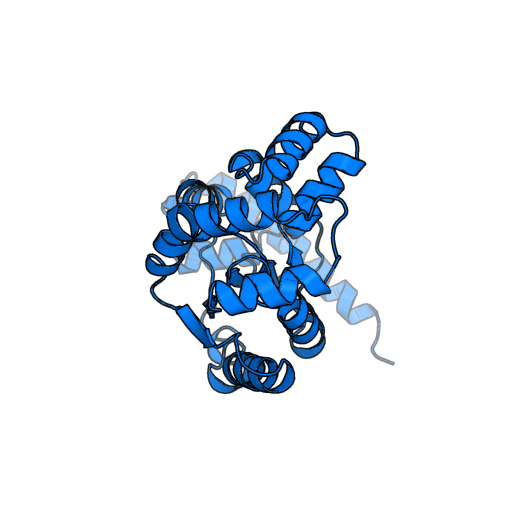 1 180 ? 0.512 18.694 3.164 1.00 59.91 180 VAL A CA 1
ATOM 1388 C C . VAL A 1 180 ? 1.584 18.384 4.224 1.00 59.91 180 VAL A C 1
ATOM 1390 O O . VAL A 1 180 ? 2.172 19.294 4.800 1.00 59.91 180 VAL A O 1
ATOM 1393 N N . ASP A 1 181 ? 1.852 17.103 4.471 1.00 62.44 181 ASP A N 1
ATOM 1394 C CA . ASP A 1 181 ? 2.831 16.576 5.421 1.00 62.44 181 ASP A CA 1
ATOM 1395 C C . ASP A 1 181 ? 4.186 16.189 4.794 1.00 62.44 181 ASP A C 1
ATOM 1397 O O . ASP A 1 181 ? 5.120 15.851 5.525 1.00 62.44 181 ASP A O 1
ATOM 1401 N N . ASP A 1 182 ? 4.340 16.268 3.468 1.00 66.88 182 ASP A N 1
ATOM 1402 C CA . ASP A 1 182 ? 5.581 15.882 2.795 1.00 66.88 182 ASP A CA 1
ATOM 1403 C C . ASP A 1 182 ? 6.645 16.994 2.940 1.00 66.88 182 ASP A C 1
ATOM 1405 O O . ASP A 1 182 ? 6.673 17.981 2.208 1.00 66.88 182 ASP A O 1
ATOM 1409 N N . ASN A 1 183 ? 7.564 16.823 3.894 1.00 72.62 183 ASN A N 1
ATOM 1410 C CA . ASN A 1 183 ? 8.833 17.559 3.963 1.00 72.62 183 ASN A CA 1
ATOM 1411 C C . ASN A 1 183 ? 10.019 16.596 3.790 1.00 72.62 183 ASN A C 1
ATOM 1413 O O . ASN A 1 183 ? 9.891 15.397 4.045 1.00 72.62 183 ASN A O 1
ATOM 1417 N N . ILE A 1 184 ? 11.183 17.119 3.382 1.00 76.38 184 ILE A N 1
ATOM 1418 C CA . ILE A 1 184 ? 12.384 16.314 3.074 1.00 76.38 184 ILE A CA 1
ATOM 1419 C C . ILE A 1 184 ? 12.761 15.385 4.237 1.00 76.38 184 ILE A C 1
ATOM 1421 O O . ILE A 1 184 ? 13.062 14.212 4.023 1.00 76.38 184 ILE A O 1
ATOM 1425 N N . GLU A 1 185 ? 12.707 15.878 5.475 1.00 80.88 185 GLU A N 1
ATOM 1426 C CA . GLU A 1 185 ? 13.044 15.080 6.657 1.00 80.88 185 GLU A CA 1
ATOM 1427 C C . GLU A 1 185 ? 12.072 13.904 6.849 1.00 80.88 185 GLU A C 1
ATOM 1429 O O . GLU A 1 185 ? 12.484 12.782 7.138 1.00 80.88 185 GLU A O 1
ATOM 1434 N N . THR A 1 186 ? 10.779 14.137 6.631 1.00 79.62 186 THR A N 1
ATOM 1435 C CA . THR A 1 186 ? 9.729 13.115 6.749 1.00 79.62 186 THR A CA 1
ATOM 1436 C C . THR A 1 186 ? 9.816 12.093 5.619 1.00 79.62 186 THR A C 1
ATOM 1438 O O . THR A 1 186 ? 9.636 10.900 5.856 1.00 79.62 186 THR A O 1
ATOM 1441 N N . ILE A 1 187 ? 10.161 12.526 4.404 1.00 78.81 187 ILE A N 1
ATOM 1442 C CA . ILE A 1 187 ? 10.407 11.632 3.264 1.00 78.81 187 ILE A CA 1
ATOM 1443 C C . ILE A 1 187 ? 11.571 10.685 3.570 1.00 78.81 187 ILE A C 1
ATOM 1445 O O . ILE A 1 187 ? 11.421 9.475 3.405 1.00 78.81 187 ILE A O 1
ATOM 1449 N N . ARG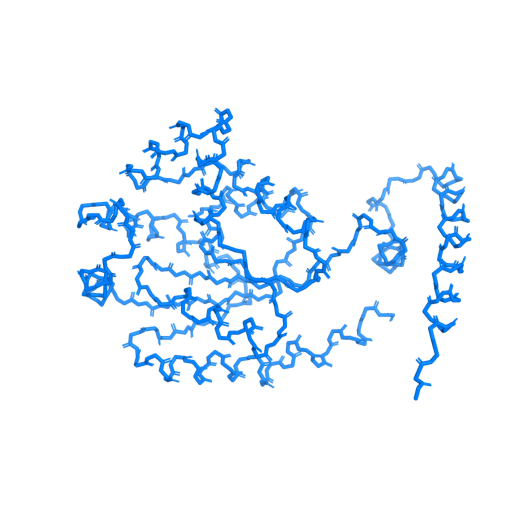 A 1 188 ? 12.686 11.207 4.096 1.00 83.06 188 ARG A N 1
ATOM 1450 C CA . ARG A 1 188 ? 13.842 10.391 4.501 1.00 83.06 188 ARG A CA 1
ATOM 1451 C C . ARG A 1 188 ? 13.499 9.401 5.604 1.00 83.06 188 ARG A C 1
ATOM 1453 O O . ARG A 1 188 ? 13.833 8.227 5.495 1.00 83.06 188 ARG A O 1
ATOM 1460 N N . LYS A 1 189 ? 12.759 9.832 6.632 1.00 87.12 189 LYS A N 1
ATOM 1461 C CA . LYS A 1 189 ? 12.262 8.922 7.681 1.00 87.12 189 LYS A CA 1
ATOM 1462 C C . LYS A 1 189 ? 11.422 7.793 7.089 1.00 87.12 189 LYS A C 1
ATOM 1464 O O . LYS A 1 189 ? 11.637 6.634 7.423 1.00 87.12 189 LYS A O 1
ATOM 1469 N N . ARG A 1 190 ? 10.508 8.110 6.166 1.00 85.81 190 ARG A N 1
ATOM 1470 C CA . ARG A 1 190 ? 9.667 7.111 5.487 1.00 85.81 190 ARG A CA 1
ATOM 1471 C C . ARG A 1 190 ? 10.475 6.159 4.613 1.00 85.81 190 ARG A C 1
ATOM 1473 O O . ARG A 1 190 ? 10.105 4.993 4.519 1.00 85.81 190 ARG A O 1
ATOM 1480 N N . PHE A 1 191 ? 11.541 6.639 3.979 1.00 86.81 191 PHE A N 1
ATOM 1481 C CA . PHE A 1 191 ? 12.465 5.789 3.237 1.00 86.81 191 PHE A CA 1
ATOM 1482 C C . PHE A 1 191 ? 13.209 4.825 4.169 1.00 86.81 191 PHE A C 1
ATOM 1484 O O . PHE A 1 191 ? 13.158 3.621 3.940 1.00 86.81 191 PHE A O 1
ATOM 1491 N N . ASN A 1 192 ? 13.794 5.318 5.263 1.00 89.25 192 ASN A N 1
ATOM 1492 C CA . ASN A 1 192 ? 14.489 4.467 6.234 1.00 89.25 192 ASN A CA 1
ATOM 1493 C C . ASN A 1 192 ? 13.558 3.390 6.800 1.00 89.25 192 ASN A C 1
ATOM 1495 O O . ASN A 1 192 ? 13.889 2.210 6.787 1.00 89.25 192 ASN A O 1
ATOM 1499 N N . VAL A 1 193 ? 12.342 3.780 7.195 1.00 89.69 193 VAL A N 1
ATOM 1500 C CA . VAL A 1 193 ? 11.310 2.843 7.659 1.00 89.69 193 VAL A CA 1
ATOM 1501 C C . VAL A 1 193 ? 10.961 1.811 6.581 1.00 89.69 193 VAL A C 1
ATOM 1503 O O . VAL A 1 193 ? 10.797 0.633 6.890 1.00 89.69 193 VAL A O 1
ATOM 1506 N N . PHE A 1 194 ? 10.864 2.221 5.313 1.00 90.31 194 PHE A N 1
ATOM 1507 C CA . PHE A 1 194 ? 10.613 1.299 4.205 1.00 90.31 194 PHE A CA 1
ATOM 1508 C C . PHE A 1 194 ? 11.739 0.267 4.053 1.00 90.31 194 PHE A C 1
ATOM 1510 O O . PHE A 1 194 ? 11.457 -0.926 3.949 1.00 90.31 194 PHE A O 1
ATOM 1517 N N . VAL A 1 195 ? 12.999 0.706 4.086 1.00 90.19 195 VAL A N 1
ATOM 1518 C CA . VAL A 1 195 ? 14.164 -0.182 3.963 1.00 90.19 195 VAL A CA 1
ATOM 1519 C C . VAL A 1 195 ? 14.261 -1.146 5.143 1.00 90.19 195 VAL A C 1
ATOM 1521 O O . VAL A 1 195 ? 14.440 -2.343 4.943 1.00 90.19 195 VAL A O 1
ATOM 1524 N N . GLU A 1 196 ? 14.109 -0.643 6.366 1.00 92.00 196 GLU A N 1
ATOM 1525 C CA . GLU A 1 196 ? 14.282 -1.435 7.587 1.00 92.00 196 GLU A CA 1
ATOM 1526 C C . GLU A 1 196 ? 13.119 -2.396 7.843 1.00 92.00 196 GLU A C 1
ATOM 1528 O O . GLU A 1 196 ? 13.329 -3.504 8.331 1.00 92.00 196 GLU A O 1
ATOM 1533 N N . SER A 1 197 ? 11.887 -1.971 7.549 1.00 91.50 197 SER A N 1
ATOM 1534 C CA . SER A 1 197 ? 10.682 -2.695 7.969 1.00 91.50 197 SER A CA 1
ATOM 1535 C C . SER A 1 197 ? 9.876 -3.275 6.817 1.00 91.50 197 SER A C 1
ATOM 1537 O O . SER A 1 197 ? 9.328 -4.361 6.967 1.00 91.50 197 SER A O 1
ATOM 1539 N N . SER A 1 198 ? 9.772 -2.585 5.677 1.00 90.69 198 SER A N 1
ATOM 1540 C CA . SER A 1 198 ? 8.908 -3.027 4.575 1.00 90.69 198 SER A CA 1
ATOM 1541 C C . SER A 1 198 ? 9.624 -3.973 3.613 1.00 90.69 198 SER A C 1
ATOM 1543 O O . SER A 1 198 ? 9.047 -4.990 3.239 1.00 90.69 198 SER A O 1
ATOM 1545 N N . LEU A 1 199 ? 10.876 -3.689 3.231 1.00 89.94 199 LEU A N 1
ATOM 1546 C CA . LEU A 1 199 ? 11.638 -4.541 2.306 1.00 89.94 199 LEU A CA 1
ATOM 1547 C C . LEU A 1 199 ? 11.738 -6.012 2.757 1.00 89.94 199 LEU A C 1
ATOM 1549 O O . LEU A 1 199 ? 11.463 -6.877 1.922 1.00 89.94 199 LEU A O 1
ATOM 1553 N N . PRO A 1 200 ? 12.028 -6.336 4.037 1.00 91.25 200 PRO A N 1
ATOM 1554 C CA . PRO A 1 200 ? 12.083 -7.731 4.487 1.00 91.25 200 PRO A CA 1
ATOM 1555 C C . PRO A 1 200 ? 10.757 -8.482 4.295 1.00 91.25 200 PRO A C 1
ATOM 1557 O O . PRO A 1 200 ? 10.739 -9.680 4.029 1.00 91.25 200 PRO A O 1
ATOM 1560 N N . VAL A 1 201 ? 9.631 -7.772 4.373 1.00 89.75 201 VAL A N 1
ATOM 1561 C CA . VAL A 1 201 ? 8.293 -8.343 4.160 1.00 89.75 201 VAL A CA 1
ATOM 1562 C C . VAL A 1 201 ? 8.067 -8.648 2.687 1.00 89.75 201 VAL A C 1
ATOM 1564 O O . VAL A 1 201 ? 7.478 -9.665 2.342 1.00 89.75 201 VAL A O 1
ATOM 1567 N N . ILE A 1 202 ? 8.574 -7.805 1.788 1.00 85.69 202 ILE A N 1
ATOM 1568 C CA . ILE A 1 202 ? 8.524 -8.081 0.349 1.00 85.69 202 ILE A CA 1
ATOM 1569 C C . ILE A 1 202 ? 9.329 -9.347 0.034 1.00 85.69 202 ILE A C 1
ATOM 1571 O O . ILE A 1 202 ? 8.972 -10.084 -0.879 1.00 85.69 202 ILE A O 1
ATOM 1575 N N . GLU A 1 203 ? 10.416 -9.616 0.763 1.00 82.62 203 GLU A N 1
ATOM 1576 C CA . GLU A 1 203 ? 11.209 -10.855 0.648 1.00 82.62 203 GLU A CA 1
ATOM 1577 C C . GLU A 1 203 ? 10.501 -12.102 1.163 1.00 82.62 203 GLU A C 1
ATOM 1579 O O . GLU A 1 203 ? 10.812 -13.199 0.702 1.00 82.62 203 GLU A O 1
ATOM 1584 N N . HIS A 1 204 ? 9.503 -11.943 2.031 1.00 83.62 204 HIS A N 1
ATOM 1585 C CA . HIS A 1 204 ? 8.666 -13.046 2.484 1.00 83.62 204 HIS A CA 1
ATOM 1586 C C . HIS A 1 204 ? 7.804 -13.636 1.355 1.00 83.62 204 HIS A C 1
ATOM 1588 O O . HIS A 1 204 ? 7.607 -14.852 1.285 1.00 83.62 204 HIS A O 1
ATOM 1594 N N . TYR A 1 205 ? 7.287 -12.794 0.458 1.00 82.31 205 TYR A N 1
ATOM 1595 C CA . TYR A 1 205 ? 6.391 -13.240 -0.605 1.00 82.31 205 TYR A CA 1
ATOM 1596 C C . TYR A 1 205 ? 7.146 -14.008 -1.696 1.00 82.31 205 TYR A C 1
ATOM 1598 O O . TYR A 1 205 ? 8.033 -13.475 -2.365 1.00 82.31 205 TYR A O 1
ATOM 1606 N N . ARG A 1 206 ? 6.756 -15.273 -1.907 1.00 69.06 206 ARG A N 1
ATOM 1607 C CA . ARG A 1 206 ? 7.344 -16.145 -2.940 1.00 69.06 206 ARG A CA 1
ATOM 1608 C C . ARG A 1 206 ? 6.994 -15.693 -4.361 1.00 69.06 206 ARG A C 1
ATOM 1610 O O . ARG A 1 206 ? 7.850 -15.759 -5.237 1.00 69.06 206 ARG A O 1
ATOM 1617 N N . SER A 1 207 ? 5.756 -15.250 -4.585 1.00 72.25 207 SER A N 1
ATOM 1618 C CA . SER A 1 207 ? 5.213 -14.805 -5.877 1.00 72.25 207 SER A CA 1
ATOM 1619 C C . SER A 1 207 ? 5.246 -13.279 -5.993 1.00 72.25 207 SER A C 1
ATOM 1621 O O . SER A 1 207 ? 4.234 -12.591 -5.844 1.00 72.25 207 SER A O 1
ATOM 1623 N N . ARG A 1 208 ? 6.439 -12.737 -6.251 1.00 84.75 208 ARG A N 1
ATOM 1624 C CA . ARG A 1 208 ? 6.638 -11.296 -6.433 1.00 84.75 208 ARG A CA 1
ATOM 1625 C C . ARG A 1 208 ? 7.269 -10.976 -7.776 1.00 84.75 208 ARG A C 1
ATOM 1627 O O . ARG A 1 208 ? 8.260 -11.592 -8.160 1.00 84.75 208 ARG A O 1
ATOM 1634 N N . GLU A 1 209 ? 6.740 -9.952 -8.426 1.00 91.12 209 GLU A N 1
ATOM 1635 C CA . GLU A 1 209 ? 7.326 -9.371 -9.627 1.00 91.12 209 GLU A CA 1
ATOM 1636 C C . GLU A 1 209 ? 8.000 -8.053 -9.266 1.00 91.12 209 GLU A C 1
ATOM 1638 O O . GLU A 1 209 ? 7.399 -7.163 -8.657 1.00 91.12 209 GLU A O 1
ATOM 1643 N N . LYS A 1 210 ? 9.277 -7.934 -9.627 1.00 92.81 210 LYS A N 1
ATOM 1644 C CA . LYS A 1 210 ? 10.062 -6.723 -9.397 1.00 92.81 210 LYS A CA 1
ATOM 1645 C C . LYS A 1 210 ? 9.987 -5.829 -10.631 1.00 92.81 210 LYS A C 1
ATOM 1647 O O . LYS A 1 210 ? 10.356 -6.243 -11.726 1.00 92.81 210 LYS A O 1
ATOM 1652 N N . ILE A 1 211 ? 9.555 -4.590 -10.435 1.00 93.56 211 ILE A N 1
ATOM 1653 C CA . ILE A 1 211 ? 9.365 -3.586 -11.479 1.00 93.56 211 ILE A CA 1
ATOM 1654 C C . ILE A 1 211 ? 10.367 -2.463 -11.251 1.00 93.56 211 ILE A C 1
ATOM 1656 O O . ILE A 1 211 ? 10.390 -1.854 -10.187 1.00 93.56 211 ILE A O 1
ATOM 1660 N N . ASP A 1 212 ? 11.184 -2.186 -12.262 1.00 93.25 212 ASP A N 1
ATOM 1661 C CA . ASP A 1 212 ? 12.102 -1.047 -12.265 1.00 93.25 212 ASP A CA 1
ATOM 1662 C C . ASP A 1 212 ? 11.313 0.254 -12.468 1.00 93.25 212 ASP A C 1
ATOM 1664 O O . ASP A 1 212 ? 10.896 0.577 -13.585 1.00 93.25 212 ASP A O 1
ATOM 1668 N N . ALA A 1 213 ? 11.076 0.965 -11.367 1.00 91.44 213 ALA A N 1
ATOM 1669 C CA . ALA A 1 213 ? 10.319 2.206 -11.309 1.00 91.44 213 ALA A CA 1
ATOM 1670 C C . ALA A 1 213 ? 11.180 3.463 -11.539 1.00 91.44 213 ALA A C 1
ATOM 1672 O O . ALA A 1 213 ? 10.640 4.568 -11.522 1.00 91.44 213 ALA A O 1
ATOM 1673 N N . GLY A 1 214 ? 12.489 3.316 -11.788 1.00 88.56 214 GLY A N 1
ATOM 1674 C CA . GLY A 1 214 ? 13.360 4.410 -12.246 1.00 88.56 214 GLY A CA 1
ATOM 1675 C C . GLY A 1 214 ? 13.151 4.777 -13.723 1.00 88.56 214 GLY A C 1
ATOM 1676 O O . GLY A 1 214 ? 13.561 5.839 -14.196 1.00 88.56 214 GLY A O 1
ATOM 1677 N N . LYS A 1 215 ? 12.470 3.908 -14.478 1.00 90.62 215 LYS A N 1
ATOM 1678 C CA . LYS A 1 215 ? 12.138 4.116 -15.893 1.00 90.62 215 LYS A CA 1
ATOM 1679 C C . LYS A 1 215 ? 11.033 5.164 -16.101 1.00 90.62 215 LYS A C 1
ATOM 1681 O O . LYS A 1 215 ? 10.252 5.441 -15.190 1.00 90.62 215 LYS A O 1
ATOM 1686 N N . PRO A 1 216 ? 10.893 5.715 -17.326 1.00 90.06 216 PRO A N 1
ATOM 1687 C CA . PRO A 1 216 ? 9.760 6.568 -17.675 1.00 90.06 216 PRO A CA 1
ATOM 1688 C C . PRO A 1 216 ? 8.410 5.901 -17.370 1.00 90.06 216 PRO A C 1
ATOM 1690 O O . PRO A 1 216 ? 8.241 4.701 -17.592 1.00 90.06 216 PRO A O 1
ATOM 1693 N N . ILE A 1 217 ? 7.429 6.693 -16.919 1.00 88.31 217 ILE A N 1
ATOM 1694 C CA . ILE A 1 217 ? 6.102 6.222 -16.466 1.00 88.31 217 ILE A CA 1
ATOM 1695 C C . ILE A 1 217 ? 5.433 5.288 -17.487 1.00 88.31 217 ILE A C 1
ATOM 1697 O O . ILE A 1 217 ? 4.831 4.288 -17.099 1.00 88.31 217 ILE A O 1
ATOM 1701 N N . GLU A 1 218 ? 5.560 5.587 -18.783 1.00 90.19 218 GLU A N 1
ATOM 1702 C CA . GLU A 1 218 ? 4.996 4.772 -19.865 1.00 90.19 218 GLU A CA 1
ATOM 1703 C C . GLU A 1 218 ? 5.627 3.377 -19.961 1.00 90.19 218 GLU A C 1
ATOM 1705 O O . GLU A 1 218 ? 4.936 2.407 -20.267 1.00 90.19 218 GLU A O 1
ATOM 1710 N N . ASP A 1 219 ? 6.926 3.249 -19.697 1.00 92.75 219 ASP A N 1
ATOM 1711 C CA . ASP A 1 219 ? 7.635 1.969 -19.763 1.00 92.75 219 ASP A CA 1
ATOM 1712 C C . ASP A 1 219 ? 7.378 1.123 -18.516 1.00 92.75 219 ASP A C 1
ATOM 1714 O O . ASP A 1 219 ? 7.199 -0.097 -18.614 1.00 92.75 219 ASP A O 1
ATOM 1718 N N . VAL A 1 220 ? 7.268 1.775 -17.354 1.00 92.56 220 VAL A N 1
ATOM 1719 C CA . VAL A 1 220 ? 6.763 1.139 -16.129 1.00 92.56 220 VAL A CA 1
ATOM 1720 C C . VAL A 1 220 ? 5.354 0.609 -16.382 1.00 92.56 220 VAL A C 1
ATOM 1722 O O . VAL A 1 220 ? 5.084 -0.562 -16.125 1.00 92.56 220 VAL A O 1
ATOM 1725 N N . PHE A 1 221 ? 4.483 1.421 -16.984 1.00 90.56 221 PHE A N 1
ATOM 1726 C CA . PHE A 1 221 ? 3.119 1.014 -17.302 1.00 90.56 221 PHE A CA 1
ATOM 1727 C C . PHE A 1 221 ? 3.065 -0.164 -18.277 1.00 90.56 221 PHE A C 1
ATOM 1729 O O . PHE A 1 221 ? 2.333 -1.118 -18.028 1.00 90.56 221 PHE A O 1
ATOM 1736 N N . LYS A 1 222 ? 3.852 -0.155 -19.362 1.00 92.44 222 LYS A N 1
ATOM 1737 C CA . LYS A 1 222 ? 3.939 -1.306 -20.282 1.00 92.44 222 LYS A CA 1
ATOM 1738 C C . LYS A 1 222 ? 4.336 -2.579 -19.538 1.00 92.44 222 LYS A C 1
ATOM 1740 O O . LYS A 1 222 ? 3.757 -3.630 -19.786 1.00 92.44 222 LYS A O 1
ATOM 1745 N N . THR A 1 223 ? 5.289 -2.477 -18.612 1.00 92.50 223 THR A N 1
ATOM 1746 C CA . THR A 1 223 ? 5.742 -3.609 -17.793 1.00 92.50 223 THR A CA 1
ATOM 1747 C C . THR A 1 223 ? 4.617 -4.127 -16.898 1.00 92.50 223 THR A C 1
ATOM 1749 O O . THR A 1 223 ? 4.306 -5.314 -16.945 1.00 92.50 223 THR A O 1
ATOM 1752 N N . VAL A 1 224 ? 3.953 -3.236 -16.152 1.00 91.31 224 VAL A N 1
ATOM 1753 C CA . VAL A 1 224 ? 2.797 -3.572 -15.305 1.00 91.31 224 VAL A CA 1
ATOM 1754 C C . VAL A 1 224 ? 1.702 -4.225 -16.146 1.00 91.31 224 VAL A C 1
ATOM 1756 O O . VAL A 1 224 ? 1.262 -5.328 -15.845 1.00 91.31 224 VAL A O 1
ATOM 1759 N N . LYS A 1 225 ? 1.302 -3.589 -17.249 1.00 89.50 225 LYS A N 1
ATOM 1760 C CA . LYS A 1 225 ? 0.277 -4.100 -18.160 1.00 89.50 225 LYS A CA 1
ATOM 1761 C C . LYS A 1 225 ? 0.619 -5.500 -18.662 1.00 89.50 225 LYS A C 1
ATOM 1763 O O . LYS A 1 225 ? -0.249 -6.364 -18.637 1.00 89.50 225 LYS A O 1
ATOM 1768 N N . ASN A 1 226 ? 1.871 -5.734 -19.056 1.00 89.25 226 ASN A N 1
ATOM 1769 C CA . ASN A 1 226 ? 2.323 -7.044 -19.513 1.00 89.25 226 ASN A CA 1
ATOM 1770 C C . ASN A 1 226 ? 2.167 -8.117 -18.432 1.00 89.25 226 ASN A C 1
ATOM 1772 O O . ASN A 1 226 ? 1.740 -9.218 -18.759 1.00 89.25 226 ASN A O 1
ATOM 1776 N N . ILE A 1 227 ? 2.444 -7.805 -17.163 1.00 87.25 227 ILE A N 1
ATOM 1777 C CA . ILE A 1 227 ? 2.234 -8.739 -16.044 1.00 87.25 227 ILE A CA 1
ATOM 1778 C C . ILE A 1 227 ? 0.756 -9.137 -15.954 1.00 87.25 227 ILE A C 1
ATOM 1780 O O . ILE A 1 227 ? 0.442 -10.322 -15.897 1.00 87.25 227 ILE A O 1
ATOM 1784 N N . PHE A 1 228 ? -0.160 -8.170 -16.037 1.00 82.50 228 PHE A N 1
ATOM 1785 C CA . PHE A 1 228 ? -1.599 -8.451 -16.009 1.00 82.50 228 PHE A CA 1
ATOM 1786 C C . PHE A 1 228 ? -2.120 -9.175 -17.261 1.00 82.50 228 PHE A C 1
ATOM 1788 O O . PHE A 1 228 ? -3.138 -9.859 -17.173 1.00 82.50 228 PHE A O 1
ATOM 1795 N N . THR A 1 229 ? -1.446 -9.062 -18.413 1.00 78.81 229 THR A N 1
ATOM 1796 C CA . THR A 1 229 ? -1.872 -9.716 -19.666 1.00 78.81 229 THR A CA 1
ATOM 1797 C C . THR A 1 229 ? -1.209 -11.066 -19.948 1.00 78.81 229 THR A C 1
ATOM 1799 O O . THR A 1 229 ? -1.830 -11.904 -20.585 1.00 78.81 229 THR A O 1
ATOM 1802 N N . VAL A 1 230 ? 0.054 -11.268 -19.552 1.00 63.88 230 VAL A N 1
ATOM 1803 C CA . VAL A 1 230 ? 0.857 -12.466 -19.886 1.00 63.88 230 VAL A CA 1
ATOM 1804 C C . VAL A 1 230 ? 0.706 -13.553 -18.830 1.00 63.88 230 VAL A C 1
ATOM 1806 O O . VAL A 1 230 ? 0.689 -14.729 -19.174 1.00 63.88 230 VAL A O 1
ATOM 1809 N N . ASN A 1 231 ? 0.582 -13.181 -17.554 1.00 56.75 231 ASN A N 1
ATOM 1810 C CA . ASN A 1 231 ? 0.564 -14.158 -16.466 1.00 56.75 231 ASN A CA 1
ATOM 1811 C C . ASN A 1 231 ? -0.797 -14.838 -16.261 1.00 56.75 231 ASN A C 1
ATOM 1813 O O . ASN A 1 231 ? -0.961 -15.513 -15.251 1.00 56.75 231 ASN A O 1
ATOM 1817 N N . ASP A 1 232 ? -1.778 -14.662 -17.158 1.00 51.62 232 ASP A N 1
ATOM 1818 C CA . ASP A 1 232 ? -3.141 -15.186 -16.979 1.00 51.62 232 ASP A CA 1
ATOM 1819 C C . ASP A 1 232 ? -3.665 -14.979 -15.542 1.00 51.62 232 ASP A C 1
ATOM 1821 O O . ASP A 1 232 ? -4.414 -15.802 -15.012 1.00 51.62 232 ASP A O 1
ATOM 1825 N N . ILE A 1 233 ? -3.329 -13.833 -14.924 1.00 53.66 233 ILE A N 1
ATOM 1826 C CA . ILE A 1 233 ? -3.887 -13.384 -13.632 1.00 53.66 233 ILE A CA 1
ATOM 1827 C C . ILE A 1 233 ? -5.428 -13.463 -13.685 1.00 53.66 233 ILE A C 1
ATOM 1829 O O . ILE A 1 233 ? -6.088 -13.691 -12.678 1.00 53.66 233 ILE A O 1
ATOM 1833 N N . PHE A 1 234 ? -5.996 -13.375 -14.894 1.00 51.28 234 PHE A N 1
ATOM 1834 C CA . PHE A 1 234 ? -7.420 -13.496 -15.188 1.00 51.28 234 PHE A CA 1
ATOM 1835 C C . PHE A 1 234 ? -7.842 -14.760 -15.961 1.00 51.28 234 PHE A C 1
ATOM 1837 O O . PHE A 1 234 ? -9.040 -14.973 -16.132 1.00 51.28 234 PHE A O 1
ATOM 1844 N N . GLY A 1 235 ? -6.907 -15.586 -16.444 1.00 40.25 235 GLY A N 1
ATOM 1845 C CA . GLY A 1 235 ? -7.188 -16.707 -17.355 1.00 40.25 235 GLY A CA 1
ATOM 1846 C C . G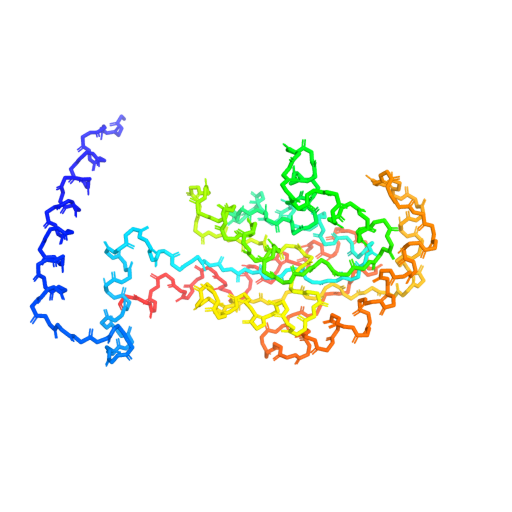LY A 1 235 ? -7.341 -18.075 -16.682 1.00 40.25 235 GLY A C 1
ATOM 1847 O O . GLY A 1 235 ? -8.074 -18.921 -17.189 1.00 40.25 235 GLY A O 1
ATOM 1848 N N . ILE A 1 236 ? -6.700 -18.304 -15.527 1.00 38.88 236 ILE A N 1
ATOM 1849 C CA . ILE A 1 236 ? -6.624 -19.648 -14.911 1.00 38.88 236 ILE A CA 1
ATOM 1850 C C . ILE A 1 236 ? -7.499 -19.795 -13.646 1.00 38.88 236 ILE A C 1
ATOM 1852 O O . ILE A 1 236 ? -7.918 -20.906 -13.308 1.00 38.88 236 ILE A O 1
ATOM 1856 N N . LEU A 1 237 ? -7.876 -18.706 -12.969 1.00 38.69 237 LEU A N 1
ATOM 1857 C CA . LEU A 1 237 ? -8.646 -18.801 -11.717 1.00 38.69 237 LEU A CA 1
ATOM 1858 C C . LEU A 1 237 ? -10.169 -18.870 -11.877 1.00 38.69 237 LEU A C 1
ATOM 1860 O O . LEU A 1 237 ? -10.835 -19.349 -10.966 1.00 38.69 237 LEU A O 1
ATOM 1864 N N . HIS A 1 238 ? -10.734 -18.513 -13.033 1.00 34.09 238 HIS A N 1
ATOM 1865 C CA . HIS A 1 238 ? -12.188 -18.622 -13.227 1.00 34.09 238 HIS A CA 1
ATOM 1866 C C . HIS A 1 238 ? -12.670 -20.071 -13.478 1.00 34.09 238 HIS A C 1
ATOM 1868 O O . HIS A 1 238 ? -13.871 -20.309 -13.581 1.00 34.09 238 HIS A O 1
ATOM 1874 N N . PHE A 1 239 ? -11.754 -21.046 -13.577 1.00 29.14 239 PHE A N 1
ATOM 1875 C CA . PHE A 1 239 ? -12.092 -22.460 -13.805 1.00 29.14 239 PHE A CA 1
ATOM 1876 C C . PHE A 1 239 ? -11.475 -23.454 -12.812 1.00 29.14 239 PHE A C 1
ATOM 1878 O O . PHE A 1 239 ? -11.848 -24.622 -12.847 1.00 29.14 239 PHE A O 1
ATOM 1885 N N . THR A 1 240 ? -10.570 -23.031 -11.922 1.00 30.73 240 THR A N 1
ATOM 1886 C CA . THR A 1 240 ? -9.853 -23.975 -11.033 1.00 30.73 240 THR A CA 1
ATOM 1887 C C . THR A 1 240 ? -10.381 -23.981 -9.592 1.00 30.73 240 THR A C 1
ATOM 1889 O O . THR A 1 240 ? -9.913 -24.762 -8.769 1.00 30.73 240 THR A O 1
ATOM 1892 N N . VAL A 1 241 ? -11.388 -23.155 -9.280 1.00 32.62 241 VAL A N 1
ATOM 1893 C CA . VAL A 1 241 ? -12.062 -23.155 -7.966 1.00 32.62 241 VAL A CA 1
ATOM 1894 C C . VAL A 1 241 ? -13.563 -23.492 -8.059 1.00 32.62 241 VAL A C 1
ATOM 1896 O O . VAL A 1 241 ? -14.329 -23.189 -7.147 1.00 32.62 241 VAL A O 1
ATOM 1899 N N . CYS A 1 242 ? -13.986 -24.144 -9.149 1.00 28.62 242 CYS A N 1
ATOM 1900 C CA . CYS A 1 242 ? -15.266 -24.859 -9.220 1.00 28.62 242 CYS A CA 1
ATOM 1901 C C . CYS A 1 242 ? -15.045 -26.364 -9.050 1.00 28.62 242 CYS A C 1
ATOM 1903 O O . CYS A 1 242 ? -14.154 -26.905 -9.743 1.00 28.62 242 CYS A O 1
#

Foldseek 3Di:
DPDPVVVVVVVVVLVVVLVVVVVVVVVPPDDLVVDDPLVNLVVLVSDPVRLQFQEEEEDEAALLCSVVLQVVCCVPPVADEAELVVLLVVCLVVVHPCNVVSVV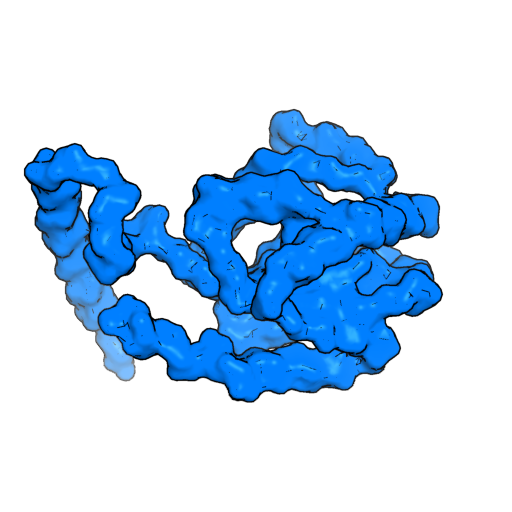CLLQLHDDQLVVSLVSVVVVCVPDPHRHYYYYPPDLAPRNVVSNCVVNVHDHPEYEYRDDDPVNNLVRLVPCVPDPSDDSVSSVSNRVSNVVGVVVVQVVDPHYDYAHSSDDPVVSNVVVVCCCVVVCSPPPPVPPSD

pLDDT: mean 75.48, std 21.28, range [28.62, 96.62]

Nearest PDB structures (foldseek):
  4x8o-assembly2_B  TM=9.259E-01  e=3.848E-13  Escherichia coli
  3hpr-assembly2_B  TM=9.200E-01  e=5.425E-13  Escherichia coli K-12
  4x8l-assembly2_B  TM=9.256E-01  e=1.806E-12  Escherichia coli K-12
  8q2b-assembly1_B  TM=9.037E-01  e=9.618E-13  Escherichia coli
  1e4y-assembly2_B  TM=8.900E-01  e=1.142E-12  Escherichia coli

Secondary structure (DSSP, 8-state):
---THHHHHHHHHHHHHHHHHHHHHHHH---TTSS-HHHHHHHHHH-TT----EEEEEEE-TTSSHHHHHHHHHHHH-PEEEEHHHHHHHHHHHT-TTHHHHHHHHHTTPPPPHHHHHHHHHHHHHT-S-SEEEEES---SHHHHHHHHHHH-PPPSEEEEEE--HHHHHHHHHHH---TT--HHHHHHHHHHIIIIIHHHHHH-SSEEEEETTS-HHHHHHHHHHHHHHS-TTTSHHHH--

Sequence (242 aa):
MINENMVELADRDRRHIALVLVGLQELFGESFQSLSPLARCLLCTICDQCAIGFIGLFVGGPGSGKGTQCTTVVEHFGFTHLSAGDLLREDIKSGSANGTMIQNMIKEGKIVPSEVTVKLLQLAMQESDNDKFLIDGFPRNEENRAAFENVTGIVPEFVLFFDCSEEEMEKFNFWAGTRVDDNIETIRKRFNVFVESSLPVIEHYRSREKIDAGKPIEDVFKTVKNIFTVNDIFGILHFTVC

Radius of gyration: 20.53 Å; Cα contacts (8 Å, |Δi|>4): 286; chains: 1; bounding box: 55×49×43 Å

Solvent-accessible surface area (backbone atoms only — not comparable to full-atom values): 13786 Å² total; per-residue (Å²): 134,87,63,74,67,64,61,56,55,62,57,57,54,50,58,56,53,43,54,58,48,57,56,45,60,72,70,60,78,64,60,83,82,77,53,53,73,67,58,46,47,57,52,27,79,63,33,91,91,41,74,79,53,55,33,36,29,39,38,56,54,71,53,28,52,60,70,65,51,48,56,54,46,28,76,74,69,70,37,46,79,45,42,54,67,53,54,54,52,49,40,36,72,72,64,43,94,56,14,69,60,49,52,53,31,55,65,68,31,48,84,67,62,40,70,62,56,43,48,50,51,52,50,56,51,71,73,40,98,58,53,33,37,36,35,34,64,43,60,53,29,59,63,34,44,52,48,39,33,70,75,70,71,54,78,67,76,37,33,41,35,30,46,53,53,71,71,55,23,55,57,43,48,72,72,56,72,82,50,99,73,73,42,75,70,36,52,52,41,37,41,53,45,32,60,73,33,20,48,63,44,61,68,66,50,86,61,60,49,82,40,65,37,76,49,60,69,70,58,37,44,53,51,55,50,44,52,60,66,70,66,37,75,76,70,56,64,85,66,72,80,114

InterPro domains:
  IPR000850 Adenylate kinase/UMP-CMP kinase [MF_00235] (57-229)
  IPR000850 Adenylate kinase/UMP-CMP kinase [PR00094] (57-70)
  IPR000850 Adenylate kinase/UMP-CMP kinase [PR00094] (85-99)
  IPR000850 Adenylate kinase/UMP-CMP kinase [PR00094] (133-149)
  IPR000850 Adenylate kinase/UMP-CMP kinase [PR00094] (179-194)
  IPR000850 Adenylate kinase/UMP-CMP kinase [PR00094] (196-210)
  IPR000850 Adenylate kinase/UMP-CMP kinase [PTHR23359] (57-225)
  IPR000850 Adenylate kinase/UMP-CMP kinase [cd01428] (57-220)
  IPR006266 UMP-CMP kinase [TIGR01359] (58-228)
  IPR027417 P-loop containing nucleoside triphosphate hydrolase [G3DSA:3.40.50.300] (55-230)
  IPR027417 P-loop containing nucleoside triphosphate hydrolase [SSF52540] (55-228)
  IPR033690 Adenylate kinase, conserved site [PS00113] (133-144)